Protein AF-A0A5J4ZLW6-F1 (afdb_monomer)

Sequence (327 aa):
MRGAAPDPVLDIAGKKLRTGTGVEYYILPLICGSRGRLTLASSRTRNHSCPLDVVQEKHQVDNGLTLTFSPVNPKKGVVEVSTDFNVKFSGATICVQSTVWKLDLDESTGRGPGGDGVNKWGRDWDELLGRAERAHDAVLDVRGEELQTGVSYNILSVMRPGGGLSVSKNRNNESRCPLDVVQAPLWRDDGLPWTFWPVNNDTVVRVLTDLNIKSSTPTICIQSLVWKLSDYDASVGRFFVTTDGVVGNPGCGTLRNWFRIEKDRDDYKFVFCPSVCDTGRLLCHNVGIFREDGVLRLALSDYPVWVMFRKAAEDFQFIKNVADHNI

Solvent-accessible surface area (backbone atoms only — not comparable to full-atom values): 18867 Å² total; per-residue (Å²): 131,86,76,78,79,65,56,67,37,59,45,86,78,70,45,69,37,59,41,58,93,93,47,70,44,74,62,72,63,95,63,69,46,73,42,18,20,38,32,76,40,58,38,91,89,49,101,42,76,60,74,62,36,86,39,67,33,71,47,69,85,42,78,48,42,43,27,37,60,48,43,80,62,63,90,71,37,50,41,41,53,99,56,66,61,48,47,30,49,72,62,88,67,94,52,101,63,83,55,56,73,75,89,81,82,72,77,86,73,80,79,80,88,83,80,84,80,76,46,78,64,58,66,54,48,68,71,61,70,76,63,69,90,75,71,57,58,66,38,54,29,82,86,68,47,69,38,43,45,71,45,45,25,20,42,30,40,71,56,83,76,25,9,3,36,33,73,43,70,34,90,52,91,89,41,66,61,52,39,22,34,23,44,35,73,42,63,88,40,54,52,41,50,32,23,42,46,43,76,83,68,48,64,59,39,34,33,76,41,42,22,30,44,33,38,85,73,88,67,96,51,90,57,45,51,19,39,17,54,47,71,76,38,77,92,80,70,40,36,36,34,24,31,55,30,65,84,68,72,81,22,72,93,37,45,53,22,30,30,24,40,40,78,54,90,95,40,29,30,43,31,38,58,49,60,56,42,92,70,95,67,79,75,57,32,13,32,9,76,44,80,52,98,91,40,34,31,33,20,60,30,67,56,57,42,48,32,47,34,40,72,48,74,64,68,59,56,65,59,50,62,59,62,74,72,75,119

pLDDT: mean 80.25, std 18.88, range [29.62, 98.75]

InterPro domains:
  IPR002160 Proteinase inhibitor I3, Kunitz legume [PF00197] (9-107)
  IPR002160 Proteinase inhibitor I3, Kunitz legume [PF00197] (139-311)
  IPR002160 Proteinase inhibitor I3, Kunitz legume [PR00291] (138-167)
  IPR002160 Proteinase inhibitor I3, Kunitz legume [PR00291] (177-197)
  IPR002160 Proteinase inhibitor I3, Kunitz legume [PR00291] (258-277)
  IPR002160 Proteinase inhibitor I3, Kunitz legume [PTHR33107] (134-312)
  IPR002160 Proteinase inhibitor I3, Kunitz legume [SM00452] (8-136)
  IPR002160 Proteinase inhibitor I3, Kunitz legume [SM00452] (138-313)
  IPR011065 Kunitz inhibitor STI-like superfamily [SSF50386] (5-109)
  IPR011065 Kunitz inhibitor STI-like superfamily [SSF50386] (137-312)

Organism: NCBI:txid561372

Structure (mmCIF, N/CA/C/O backbone):
data_AF-A0A5J4ZLW6-F1
#
_entry.id   AF-A0A5J4ZLW6-F1
#
loop_
_atom_site.group_PDB
_atom_site.id
_atom_site.type_symbol
_atom_site.label_atom_id
_atom_site.label_alt_id
_atom_site.label_comp_id
_atom_site.label_asym_id
_atom_site.label_entity_id
_atom_site.label_seq_id
_atom_site.pdbx_PDB_ins_code
_atom_site.Cartn_x
_atom_site.Cartn_y
_atom_site.Cartn_z
_atom_site.occupancy
_atom_site.B_iso_or_equiv
_atom_site.auth_seq_id
_atom_site.auth_comp_id
_atom_site.auth_asym_id
_atom_site.auth_atom_id
_atom_site.pdbx_PDB_model_num
ATOM 1 N N . MET A 1 1 ? -31.069 4.756 34.823 1.00 37.28 1 MET A N 1
ATOM 2 C CA . MET A 1 1 ? -30.363 5.414 33.701 1.00 37.28 1 MET A CA 1
ATOM 3 C C . MET A 1 1 ? -30.616 4.572 32.457 1.00 37.28 1 MET A C 1
ATOM 5 O O . MET A 1 1 ? -30.451 3.364 32.548 1.00 37.28 1 MET A O 1
ATOM 9 N N . ARG A 1 2 ? -31.127 5.140 31.354 1.00 41.81 2 ARG A N 1
ATOM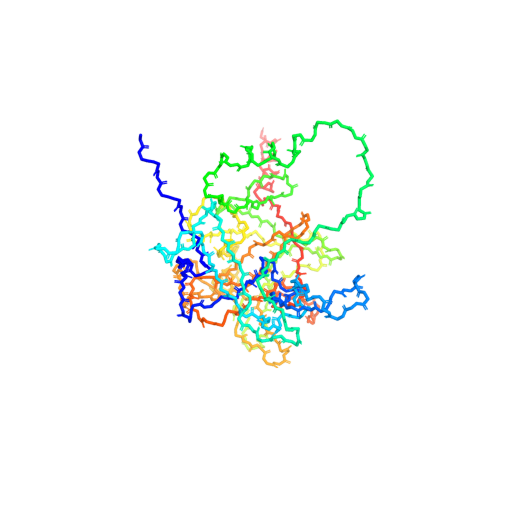 10 C CA . ARG A 1 2 ? -31.296 4.383 30.098 1.00 41.81 2 ARG A CA 1
ATOM 11 C C . ARG A 1 2 ? -29.901 4.146 29.516 1.00 41.81 2 ARG A C 1
ATOM 13 O O . ARG A 1 2 ? -29.215 5.122 29.237 1.00 41.81 2 ARG A O 1
ATOM 20 N N . GLY A 1 3 ? -29.481 2.885 29.410 1.00 50.28 3 GLY A N 1
ATOM 21 C CA . GLY A 1 3 ? -28.223 2.525 28.754 1.00 50.28 3 GLY A CA 1
ATOM 22 C C . GLY A 1 3 ? -28.227 3.003 27.302 1.00 50.28 3 GLY A C 1
ATOM 23 O O . GLY A 1 3 ? -29.276 2.974 26.651 1.00 50.28 3 GLY A O 1
ATOM 24 N N . ALA A 1 4 ? -27.082 3.495 26.830 1.00 64.19 4 ALA A N 1
ATOM 25 C CA . ALA A 1 4 ? -26.901 3.880 25.436 1.00 64.19 4 ALA A CA 1
ATOM 26 C C . ALA A 1 4 ? -27.236 2.691 24.517 1.00 64.19 4 ALA A C 1
ATOM 28 O O . ALA A 1 4 ? -26.998 1.537 24.876 1.00 64.19 4 ALA A O 1
ATOM 29 N N . ALA A 1 5 ? -27.845 2.965 23.361 1.00 69.44 5 ALA A N 1
ATOM 30 C CA . ALA A 1 5 ? -28.102 1.920 22.375 1.00 69.44 5 ALA A CA 1
ATOM 31 C C . ALA A 1 5 ? -26.759 1.386 21.839 1.00 69.44 5 ALA A C 1
ATOM 33 O O . ALA A 1 5 ? -25.861 2.204 21.638 1.00 69.44 5 ALA A O 1
ATOM 34 N N . PRO A 1 6 ? -26.609 0.067 21.615 1.00 78.81 6 PRO A N 1
ATOM 35 C CA . PRO A 1 6 ? -25.373 -0.481 21.068 1.00 78.81 6 PRO A CA 1
ATOM 36 C C . PRO A 1 6 ? -25.123 0.034 19.645 1.00 78.81 6 PRO A C 1
ATOM 38 O O . PRO A 1 6 ? -26.071 0.311 18.901 1.00 78.81 6 PRO A O 1
ATOM 41 N N . ASP A 1 7 ? -23.851 0.155 19.271 1.00 83.94 7 ASP A N 1
ATOM 42 C CA . ASP A 1 7 ? -23.461 0.678 17.964 1.00 83.94 7 ASP A CA 1
ATOM 43 C C . ASP A 1 7 ? -23.875 -0.267 16.819 1.00 83.94 7 ASP A C 1
ATOM 45 O O . ASP A 1 7 ? -23.971 -1.486 16.993 1.00 83.94 7 ASP A O 1
ATOM 49 N N . PRO A 1 8 ? -24.158 0.256 15.616 1.00 87.75 8 PRO A N 1
ATOM 50 C CA . PRO A 1 8 ? -24.481 -0.580 14.469 1.00 87.75 8 PRO A CA 1
ATOM 51 C C . PRO A 1 8 ? -23.230 -1.276 13.920 1.00 87.75 8 PRO A C 1
ATOM 53 O O . PRO A 1 8 ? -22.179 -0.658 13.776 1.00 87.75 8 PRO A O 1
ATOM 56 N N . VAL A 1 9 ? -23.368 -2.533 13.500 1.00 87.94 9 VAL A N 1
ATOM 57 C CA . VAL A 1 9 ? -22.345 -3.196 12.680 1.00 87.94 9 VAL A CA 1
ATOM 58 C C . VAL A 1 9 ? -22.299 -2.506 11.316 1.00 87.94 9 VAL A C 1
ATOM 60 O O . VAL A 1 9 ? -23.346 -2.254 10.713 1.00 87.94 9 VAL A O 1
ATOM 63 N N . LEU A 1 10 ? -21.098 -2.194 10.829 1.00 85.31 10 LEU A N 1
ATOM 64 C CA . LEU A 1 10 ? -20.881 -1.574 9.522 1.00 85.31 10 LEU A CA 1
ATOM 65 C C . LEU A 1 10 ? -20.343 -2.600 8.518 1.00 85.31 10 LEU A C 1
ATOM 67 O O . LEU A 1 10 ? -19.579 -3.494 8.876 1.00 85.31 10 LEU A O 1
ATOM 71 N N . ASP A 1 11 ? -20.751 -2.474 7.258 1.00 82.56 11 ASP A N 1
ATOM 72 C CA . ASP A 1 11 ? -20.148 -3.204 6.147 1.00 82.56 11 ASP A CA 1
ATOM 73 C C . ASP A 1 11 ? -18.803 -2.583 5.724 1.00 82.56 11 ASP A C 1
ATOM 75 O O . ASP A 1 11 ? -18.365 -1.555 6.244 1.00 82.56 11 ASP A O 1
ATOM 79 N N . ILE A 1 12 ? -18.137 -3.203 4.746 1.00 76.25 12 ILE A N 1
ATOM 80 C CA . ILE A 1 12 ? -16.839 -2.736 4.230 1.00 76.25 12 ILE A CA 1
ATOM 81 C C . ILE A 1 12 ? -16.895 -1.361 3.541 1.00 76.25 12 ILE A C 1
ATOM 83 O O . ILE A 1 12 ? -15.848 -0.777 3.276 1.00 76.25 12 ILE A O 1
ATOM 87 N N . ALA A 1 13 ? -18.094 -0.858 3.234 1.00 73.50 13 ALA A N 1
ATOM 88 C CA . ALA A 1 13 ? -18.331 0.478 2.696 1.00 73.50 13 ALA A CA 1
ATOM 89 C C . ALA A 1 13 ? -18.730 1.481 3.800 1.00 73.50 13 ALA A C 1
ATOM 91 O O . ALA A 1 13 ? -19.129 2.606 3.497 1.00 73.50 13 ALA A O 1
ATOM 92 N N . GLY A 1 14 ? -18.662 1.083 5.077 1.00 75.25 14 GLY A N 1
ATOM 93 C CA . GLY A 1 14 ? -19.033 1.910 6.224 1.00 75.25 14 GLY A CA 1
ATOM 94 C C . GLY A 1 14 ? -20.543 2.107 6.391 1.00 75.25 14 GLY A C 1
ATOM 95 O O . GLY A 1 14 ? -20.971 2.975 7.153 1.00 75.25 14 GLY A O 1
ATOM 96 N N . LYS A 1 15 ? -21.384 1.342 5.684 1.00 82.12 15 LYS A N 1
ATOM 97 C CA . LYS A 1 15 ? -22.846 1.436 5.795 1.00 82.12 15 LYS A CA 1
ATOM 98 C C . LYS A 1 15 ? -23.350 0.471 6.861 1.00 82.12 15 LYS A C 1
ATOM 100 O O . LYS A 1 15 ? -22.844 -0.633 7.017 1.00 82.12 15 LYS A O 1
ATOM 105 N N . LYS A 1 16 ? -24.394 0.875 7.588 1.00 89.25 16 LYS A N 1
ATOM 106 C CA . LYS A 1 16 ? -25.016 0.030 8.620 1.00 89.25 16 LYS A CA 1
ATOM 107 C C . LYS A 1 16 ? -25.547 -1.267 8.013 1.00 89.25 16 LYS A C 1
ATOM 109 O O . LYS A 1 16 ? -26.283 -1.224 7.025 1.00 89.25 16 LYS A O 1
ATOM 114 N N . LEU A 1 17 ? -25.249 -2.385 8.660 1.00 89.31 17 LEU A N 1
ATOM 115 C CA . LEU A 1 17 ? -25.726 -3.708 8.295 1.00 89.31 17 LEU A CA 1
ATOM 116 C C . LEU A 1 17 ? -27.230 -3.808 8.594 1.00 89.31 17 LEU A C 1
ATOM 118 O O . LEU A 1 17 ? -27.658 -3.786 9.749 1.00 89.31 17 LEU A O 1
ATOM 122 N N . ARG A 1 18 ? -28.050 -3.848 7.543 1.00 89.94 18 ARG A N 1
ATOM 123 C CA . ARG A 1 18 ? -29.515 -3.827 7.621 1.00 89.94 18 ARG A CA 1
ATOM 124 C C . ARG A 1 18 ? -30.097 -5.231 7.606 1.00 89.94 18 ARG A C 1
ATOM 126 O O . ARG A 1 18 ? -29.475 -6.184 7.160 1.00 89.94 18 ARG A O 1
ATOM 133 N N . THR A 1 19 ? -31.327 -5.344 8.082 1.00 85.94 19 THR A N 1
ATOM 134 C CA . THR A 1 19 ? -32.077 -6.601 8.118 1.00 85.94 19 THR A CA 1
ATOM 135 C C . THR A 1 19 ? -33.440 -6.380 7.478 1.00 85.94 19 THR A C 1
ATOM 137 O O . THR A 1 19 ? -34.016 -5.296 7.585 1.00 85.94 19 THR A O 1
ATOM 140 N N . GLY A 1 20 ? -33.936 -7.375 6.748 1.00 79.06 20 GLY A N 1
ATOM 141 C CA . GLY A 1 20 ? -35.205 -7.275 6.032 1.00 79.06 20 GLY A CA 1
ATOM 142 C C . GLY A 1 20 ? -35.253 -8.142 4.780 1.00 79.06 20 GLY A C 1
ATOM 143 O O . GLY A 1 20 ? -34.244 -8.689 4.334 1.00 79.06 20 GLY A O 1
ATOM 144 N N . THR A 1 21 ? -36.448 -8.271 4.212 1.00 75.44 21 THR A N 1
ATOM 145 C CA . THR A 1 21 ? -36.682 -9.061 3.001 1.00 75.44 21 THR A CA 1
ATOM 146 C C . THR A 1 21 ? -35.879 -8.495 1.828 1.00 75.44 21 THR A C 1
ATOM 148 O O . THR A 1 21 ? -36.021 -7.321 1.494 1.00 75.44 21 THR A O 1
ATOM 151 N N . GLY A 1 22 ? -35.047 -9.331 1.201 1.00 76.94 22 GLY A N 1
ATOM 152 C CA . GLY A 1 22 ? -34.225 -8.952 0.044 1.00 76.94 22 GLY A CA 1
ATOM 153 C C . GLY A 1 22 ? -32.901 -8.252 0.376 1.00 76.94 22 GLY A C 1
ATOM 154 O O . GLY A 1 22 ? -32.223 -7.806 -0.545 1.00 76.94 22 GLY A O 1
ATOM 155 N N . VAL A 1 23 ? -32.519 -8.150 1.655 1.00 86.69 23 VAL A N 1
ATOM 156 C CA . VAL A 1 23 ? -31.203 -7.631 2.062 1.00 86.69 23 VAL A CA 1
ATOM 157 C C . VAL A 1 23 ? -30.271 -8.801 2.351 1.00 86.69 23 VAL A C 1
ATOM 159 O O . VAL A 1 23 ? -30.403 -9.457 3.382 1.00 86.69 23 VAL A O 1
ATOM 162 N N . GLU A 1 24 ? -29.325 -9.047 1.449 1.00 88.50 24 GLU A N 1
ATOM 163 C CA . GLU A 1 24 ? -28.376 -10.152 1.563 1.00 88.50 24 GLU A CA 1
ATOM 164 C C . GLU A 1 24 ? -26.930 -9.664 1.531 1.00 88.50 24 GLU A C 1
ATOM 166 O O . GLU A 1 24 ? -26.597 -8.689 0.857 1.00 88.50 24 GLU A O 1
ATOM 171 N N . TYR A 1 25 ? -26.065 -10.378 2.244 1.00 87.81 25 TYR A N 1
ATOM 172 C CA . TYR A 1 25 ? -24.656 -10.042 2.387 1.00 87.81 25 TYR A CA 1
ATOM 173 C C . TYR A 1 25 ? -23.757 -11.207 1.999 1.00 87.81 25 TYR A C 1
ATOM 175 O O . TYR A 1 25 ? -24.132 -12.374 2.112 1.00 87.81 25 TYR A O 1
ATOM 183 N N . TYR A 1 26 ? -22.532 -10.870 1.605 1.00 86.50 26 TYR A N 1
ATOM 184 C CA . TYR A 1 26 ? -21.412 -11.801 1.562 1.00 86.50 26 TYR A CA 1
ATOM 185 C C . TYR A 1 26 ? -20.513 -11.554 2.771 1.00 86.50 26 TYR A C 1
ATOM 187 O O . TYR A 1 26 ? -20.202 -10.405 3.081 1.00 86.50 26 TYR A O 1
ATOM 195 N N . ILE A 1 27 ? -20.046 -12.625 3.414 1.00 84.50 27 ILE A N 1
ATOM 196 C CA . ILE A 1 27 ? -18.960 -12.533 4.395 1.00 84.50 27 ILE A CA 1
ATOM 197 C C . ILE A 1 27 ? -17.641 -12.784 3.665 1.00 84.50 27 ILE A C 1
ATOM 199 O O . ILE A 1 27 ? -17.442 -13.833 3.045 1.00 84.50 27 ILE A O 1
ATOM 203 N N . LEU A 1 28 ? -16.762 -11.786 3.722 1.00 71.94 28 LEU A N 1
ATOM 204 C CA . LEU A 1 28 ? -15.444 -11.791 3.097 1.00 71.94 28 LEU A CA 1
ATOM 205 C C . LEU A 1 28 ? -14.377 -12.114 4.155 1.00 71.94 28 LEU A C 1
ATOM 207 O O . LEU A 1 28 ? -14.498 -11.646 5.289 1.00 71.94 28 LEU A O 1
ATOM 211 N N . PRO A 1 29 ? -13.325 -12.878 3.816 1.00 67.88 29 PRO A N 1
ATOM 212 C CA . PRO A 1 29 ? -12.176 -12.996 4.698 1.00 67.88 29 PRO A CA 1
ATOM 213 C C . PRO A 1 29 ? -11.484 -11.648 4.887 1.00 67.88 29 PRO A C 1
ATOM 215 O O . PRO A 1 29 ? -11.304 -10.896 3.934 1.00 67.88 29 PRO A O 1
ATOM 218 N N . LEU A 1 30 ? -11.030 -11.401 6.115 1.00 55.59 30 LEU A N 1
ATOM 219 C CA . LEU A 1 30 ? -10.199 -10.244 6.462 1.00 55.59 30 LEU A CA 1
ATOM 220 C C . LEU A 1 30 ? -8.828 -10.267 5.768 1.00 55.59 30 LEU A C 1
ATOM 222 O O . LEU A 1 30 ? -8.213 -9.219 5.635 1.00 55.59 30 LEU A O 1
ATOM 226 N N . ILE A 1 31 ? -8.360 -11.448 5.343 1.00 51.88 31 ILE A N 1
ATOM 227 C CA . ILE A 1 31 ? -7.057 -11.652 4.701 1.00 51.88 31 ILE A CA 1
ATOM 228 C C . ILE A 1 31 ? -7.273 -12.026 3.233 1.00 51.88 31 ILE A C 1
ATOM 230 O O . ILE A 1 31 ? -7.814 -13.094 2.923 1.00 51.88 31 ILE A O 1
ATOM 234 N N . CYS A 1 32 ? -6.823 -11.161 2.324 1.00 54.72 32 CYS A N 1
ATOM 235 C CA . CYS A 1 32 ? -6.998 -11.359 0.884 1.00 54.72 32 CYS A CA 1
ATOM 236 C C . CYS A 1 32 ? -6.002 -12.381 0.293 1.00 54.72 32 CYS A C 1
ATOM 238 O O . CYS A 1 32 ? -4.852 -12.486 0.725 1.00 54.72 32 CYS A O 1
ATOM 240 N N . GLY A 1 33 ? -6.439 -13.121 -0.736 1.00 50.88 33 GLY A N 1
ATOM 241 C CA . GLY A 1 33 ? -5.569 -13.917 -1.616 1.00 50.88 33 GLY A CA 1
ATOM 242 C C . GLY A 1 33 ? -5.178 -15.323 -1.142 1.00 50.88 33 GLY A C 1
ATOM 243 O O . GLY A 1 33 ? -4.197 -15.873 -1.626 1.00 50.88 33 GLY A O 1
ATOM 244 N N . SER A 1 34 ? -5.909 -15.938 -0.210 1.00 54.56 34 SER A N 1
ATOM 245 C CA . SER A 1 34 ? -5.673 -17.358 0.130 1.00 54.56 34 SER A CA 1
ATOM 246 C C . SER A 1 34 ? -6.911 -18.248 0.054 1.00 54.56 34 SER A C 1
ATOM 248 O O . SER A 1 34 ? -6.756 -19.462 -0.060 1.00 54.56 34 SER A O 1
ATOM 250 N N . ARG A 1 35 ? -8.122 -17.679 0.144 1.00 59.56 35 ARG A N 1
ATOM 251 C CA . ARG A 1 35 ? -9.398 -18.411 0.227 1.00 59.56 35 ARG A CA 1
ATOM 252 C C . ARG A 1 35 ? -10.558 -17.554 -0.297 1.00 59.56 35 ARG A C 1
ATOM 254 O O . ARG A 1 35 ? -10.451 -16.329 -0.322 1.00 59.56 35 ARG A O 1
ATOM 261 N N . GLY A 1 36 ? -11.645 -18.193 -0.717 1.00 65.75 36 GLY A N 1
ATOM 262 C CA . GLY A 1 36 ? -12.870 -17.536 -1.176 1.00 65.75 36 GLY A CA 1
ATOM 263 C C . GLY A 1 36 ? -13.831 -17.173 -0.040 1.00 65.75 36 GLY A C 1
ATOM 264 O O . GLY A 1 36 ? -13.448 -17.102 1.133 1.00 65.75 36 GLY A O 1
ATOM 265 N N . ARG A 1 37 ? -15.087 -16.899 -0.402 1.00 80.56 37 ARG A N 1
ATOM 266 C CA . ARG A 1 37 ? -16.149 -16.463 0.523 1.00 80.56 37 ARG A CA 1
ATOM 267 C C . ARG A 1 37 ? -16.721 -17.630 1.338 1.00 80.56 37 ARG A C 1
ATOM 269 O O . ARG A 1 37 ? -16.319 -18.775 1.156 1.00 80.56 37 ARG A O 1
ATOM 276 N N . LEU A 1 38 ? -17.640 -17.355 2.265 1.00 85.44 38 LEU A N 1
ATOM 277 C CA . LEU A 1 38 ? -18.320 -18.419 3.012 1.00 85.44 38 LEU A CA 1
ATOM 278 C C . LEU A 1 38 ? -19.370 -19.145 2.158 1.00 85.44 38 LEU A C 1
ATOM 280 O O . LEU A 1 38 ? -20.098 -18.527 1.383 1.00 85.44 38 LEU A O 1
ATOM 284 N N . THR A 1 39 ? -19.447 -20.461 2.331 1.00 85.69 39 THR A N 1
ATOM 285 C CA . THR A 1 39 ? -20.322 -21.377 1.591 1.00 85.69 39 THR A CA 1
ATOM 286 C C . THR A 1 39 ? -20.764 -22.543 2.485 1.00 85.69 39 THR A C 1
ATOM 288 O O . THR A 1 39 ? -20.392 -22.622 3.660 1.00 85.69 39 THR A O 1
ATOM 291 N N . LEU A 1 40 ? -21.537 -23.470 1.917 1.00 85.50 40 LEU A N 1
ATOM 292 C CA . LEU A 1 40 ? -21.914 -24.735 2.546 1.00 85.50 40 LEU A CA 1
ATOM 293 C C . LEU A 1 40 ? -21.247 -25.910 1.829 1.00 85.50 40 LEU A C 1
ATOM 295 O O . LEU A 1 40 ? -21.325 -26.016 0.607 1.00 85.50 40 LEU A O 1
ATOM 299 N N . ALA A 1 41 ? -20.641 -26.826 2.583 1.00 82.31 41 ALA A N 1
ATOM 300 C CA . ALA A 1 41 ? -20.063 -28.050 2.029 1.00 82.31 41 ALA A CA 1
ATOM 301 C C . ALA A 1 41 ? -20.313 -29.257 2.934 1.00 82.31 41 ALA A C 1
ATOM 303 O O . ALA A 1 41 ? -20.496 -29.115 4.141 1.00 82.31 41 ALA A O 1
ATOM 304 N N . SER A 1 42 ? -20.306 -30.463 2.360 1.00 79.81 42 SER A N 1
ATOM 305 C CA . SER A 1 42 ? -20.391 -31.690 3.156 1.00 79.81 42 SER A CA 1
ATOM 306 C C . SER A 1 42 ? -19.201 -31.782 4.108 1.00 79.81 42 SER A C 1
ATOM 308 O O . SER A 1 42 ? -18.049 -31.572 3.710 1.00 79.81 42 SER A O 1
ATOM 310 N N . SER A 1 43 ? -19.496 -32.116 5.361 1.00 70.56 43 SER A N 1
ATOM 311 C CA . SER A 1 43 ? -18.481 -32.311 6.388 1.00 70.56 43 SER A CA 1
ATOM 312 C C . SER A 1 43 ? -17.497 -33.409 5.984 1.00 70.56 43 SER A C 1
ATOM 314 O O . SER A 1 43 ? -17.903 -34.485 5.549 1.00 70.56 43 SER A O 1
ATOM 316 N N . ARG A 1 44 ? -16.190 -33.166 6.140 1.00 64.00 44 ARG A N 1
ATOM 317 C CA . ARG A 1 44 ? -15.158 -34.181 5.836 1.00 64.00 44 ARG A CA 1
ATOM 318 C C . ARG A 1 44 ? -14.997 -35.231 6.931 1.00 64.00 44 ARG A C 1
ATOM 320 O O . ARG A 1 44 ? -14.353 -36.247 6.695 1.00 64.00 44 ARG A O 1
ATOM 327 N N . THR A 1 45 ? -15.509 -34.961 8.127 1.00 58.34 45 THR A N 1
ATOM 328 C CA . THR A 1 45 ? -15.371 -35.830 9.302 1.00 58.34 45 THR A CA 1
ATOM 329 C C . THR A 1 45 ? -16.594 -36.717 9.513 1.00 58.34 45 THR A C 1
ATOM 331 O O . THR A 1 45 ? -16.508 -37.710 10.231 1.00 58.34 45 THR A O 1
ATOM 334 N N . ARG A 1 46 ? -17.726 -36.397 8.871 1.00 64.31 46 ARG A N 1
ATOM 335 C CA . ARG A 1 46 ? -18.970 -37.165 8.971 1.00 64.31 46 ARG A CA 1
ATOM 336 C C . ARG A 1 46 ? -19.116 -38.077 7.764 1.00 64.31 46 ARG A C 1
ATOM 338 O O . ARG A 1 46 ? -18.946 -37.657 6.627 1.00 64.31 46 ARG A O 1
ATOM 345 N N . ASN A 1 47 ? -19.517 -39.319 8.014 1.00 62.41 47 ASN A N 1
ATOM 346 C CA . ASN A 1 47 ? -19.772 -40.318 6.971 1.00 62.41 47 ASN A CA 1
ATOM 347 C C . ASN A 1 47 ? -21.121 -40.111 6.244 1.00 62.41 47 ASN A C 1
ATOM 349 O O . ASN A 1 47 ? -21.641 -41.023 5.603 1.00 62.41 47 ASN A O 1
ATOM 353 N N . HIS A 1 48 ? -21.708 -38.918 6.362 1.00 69.19 48 HIS A N 1
ATOM 354 C CA . HIS A 1 48 ? -22.994 -38.548 5.785 1.00 69.19 48 HIS A CA 1
ATOM 355 C C . HIS A 1 48 ? -22.861 -37.224 5.030 1.00 69.19 48 HIS A C 1
ATOM 357 O O . HIS A 1 48 ? -22.131 -36.329 5.446 1.00 69.19 48 HIS A O 1
ATOM 363 N N . SER A 1 49 ? -23.595 -37.087 3.924 1.00 75.00 49 SER A N 1
ATOM 364 C CA . SER A 1 49 ? -23.561 -35.899 3.059 1.00 75.00 49 SER A CA 1
ATOM 365 C C . SER A 1 49 ? -24.283 -34.677 3.642 1.00 75.00 49 SER A C 1
ATOM 367 O O . SER A 1 49 ? -24.081 -33.570 3.147 1.00 75.00 49 SER A O 1
ATOM 369 N N . CYS A 1 50 ? -25.112 -34.885 4.671 1.00 75.81 50 CYS A N 1
ATOM 370 C CA . CYS A 1 50 ? -25.875 -33.874 5.403 1.00 75.81 50 CYS A CA 1
ATOM 371 C C . CYS A 1 50 ? -25.764 -34.140 6.922 1.00 75.81 50 CYS A C 1
ATOM 373 O O . CYS A 1 50 ? -25.670 -35.310 7.309 1.00 75.81 50 CYS A O 1
ATOM 375 N N . PRO A 1 51 ? -25.848 -33.112 7.790 1.00 75.62 51 PRO A N 1
ATOM 376 C CA . PRO A 1 51 ? -25.961 -31.683 7.471 1.00 75.62 51 PRO A CA 1
ATOM 377 C C . PRO A 1 51 ? -24.679 -31.111 6.844 1.00 75.62 51 PRO A C 1
ATOM 379 O O . PRO A 1 51 ? -23.609 -31.704 6.960 1.00 75.62 51 PRO A O 1
ATOM 382 N N . LEU A 1 52 ? -24.807 -29.981 6.143 1.00 83.38 52 LEU A N 1
ATOM 383 C CA . LEU A 1 52 ? -23.663 -29.260 5.574 1.00 83.38 52 LEU A CA 1
ATOM 384 C C . LEU A 1 52 ? -22.999 -28.389 6.643 1.00 83.38 52 LEU A C 1
ATOM 386 O O . LEU A 1 52 ? -23.689 -27.778 7.461 1.00 83.38 52 LEU A O 1
ATOM 390 N N . ASP A 1 53 ? -21.676 -28.290 6.576 1.00 84.50 53 ASP A N 1
ATOM 391 C CA . ASP A 1 53 ? -20.879 -27.411 7.423 1.00 84.50 53 ASP A CA 1
ATOM 392 C C . ASP A 1 53 ? -20.726 -26.038 6.761 1.00 84.50 53 ASP A C 1
ATOM 394 O O . ASP A 1 53 ? -20.637 -25.916 5.533 1.00 84.50 53 ASP A O 1
ATOM 398 N N . VAL A 1 54 ? -20.650 -24.995 7.590 1.00 86.50 54 VAL A N 1
ATOM 399 C CA . VAL A 1 54 ? -20.252 -23.655 7.149 1.00 86.50 54 VAL A CA 1
ATOM 400 C C . VAL A 1 54 ? -18.752 -23.678 6.901 1.00 86.50 54 VAL A C 1
ATOM 402 O O . VAL A 1 54 ? -17.964 -23.858 7.829 1.00 86.50 54 VAL A O 1
ATOM 405 N N . VAL A 1 55 ? -18.344 -23.500 5.650 1.00 85.25 55 VAL A N 1
ATOM 406 C CA . VAL A 1 55 ? -16.931 -23.536 5.272 1.00 85.25 55 VAL A CA 1
ATOM 407 C C . VAL A 1 55 ? -16.549 -22.300 4.480 1.00 85.25 55 VAL A C 1
ATOM 409 O O . VAL A 1 55 ? -17.388 -21.570 3.959 1.00 85.25 55 VAL A O 1
ATOM 412 N N . GLN A 1 56 ? -15.247 -22.080 4.377 1.00 82.56 56 GLN A N 1
ATOM 413 C CA . GLN A 1 56 ? -14.689 -21.077 3.493 1.00 82.56 56 GLN A CA 1
ATOM 414 C C . GLN A 1 56 ? -14.290 -21.713 2.160 1.00 82.56 56 GLN A C 1
ATOM 416 O O . GLN A 1 56 ? -13.635 -22.760 2.149 1.00 82.56 56 GLN A O 1
ATOM 421 N N . GLU A 1 57 ? -14.654 -21.066 1.055 1.00 78.31 57 GLU A N 1
ATOM 422 C CA . GLU A 1 57 ? -14.300 -21.506 -0.292 1.00 78.31 57 GLU A CA 1
ATOM 423 C C . GLU A 1 57 ? -12.786 -21.563 -0.502 1.00 78.31 57 GLU A C 1
ATOM 425 O O . GLU A 1 57 ? -12.002 -20.843 0.129 1.00 78.31 57 GLU A O 1
ATOM 430 N N . LYS A 1 58 ? -12.358 -22.435 -1.415 1.00 69.31 58 LYS A N 1
ATOM 431 C CA . LYS A 1 58 ? -10.931 -22.649 -1.680 1.00 69.31 58 LYS A CA 1
ATOM 432 C C . LYS A 1 58 ? -10.339 -21.568 -2.574 1.00 69.31 58 LYS A C 1
ATOM 434 O O . LYS A 1 58 ? -9.209 -21.158 -2.320 1.00 69.31 58 LYS A O 1
ATOM 439 N N . HIS A 1 59 ? -11.069 -21.113 -3.593 1.00 58.75 59 HIS A N 1
ATOM 440 C CA . HIS A 1 59 ? -10.557 -20.141 -4.553 1.00 58.75 59 HIS A CA 1
ATOM 441 C C . HIS A 1 59 ? -11.217 -18.780 -4.380 1.00 58.75 59 HIS A C 1
ATOM 443 O O . HIS A 1 59 ? -12.397 -18.656 -4.073 1.00 58.75 59 HIS A O 1
ATOM 449 N N . GLN A 1 60 ? -10.437 -17.729 -4.611 1.00 58.47 60 GLN A N 1
ATOM 450 C CA . GLN A 1 60 ? -10.876 -16.348 -4.428 1.00 58.47 60 GLN A CA 1
ATOM 451 C C . GLN A 1 60 ? -12.015 -15.932 -5.378 1.00 58.47 60 GLN A C 1
ATOM 453 O O . GLN A 1 60 ? -12.791 -15.035 -5.055 1.00 58.47 60 GLN A O 1
ATOM 458 N N . VAL A 1 61 ? -12.116 -16.585 -6.540 1.00 57.75 61 VAL A N 1
ATOM 459 C CA . VAL A 1 61 ? -13.179 -16.353 -7.533 1.00 57.75 61 VAL A CA 1
ATOM 460 C C . VAL A 1 61 ? -14.518 -16.972 -7.135 1.00 57.75 61 VAL A C 1
ATOM 462 O O . VAL A 1 61 ? -15.544 -16.629 -7.723 1.00 57.75 61 VAL A O 1
ATOM 465 N N . ASP A 1 62 ? -14.523 -17.859 -6.139 1.00 66.25 62 ASP A N 1
ATOM 466 C CA . ASP A 1 62 ? -15.738 -18.519 -5.691 1.00 66.25 62 ASP A CA 1
ATOM 467 C C . ASP A 1 62 ? -16.549 -17.537 -4.839 1.00 66.25 62 ASP A C 1
ATOM 469 O O . ASP A 1 62 ? -16.163 -17.120 -3.740 1.00 66.25 62 ASP A O 1
ATOM 473 N N . ASN A 1 63 ? -17.703 -17.149 -5.382 1.00 66.06 63 ASN A N 1
ATOM 474 C CA . ASN A 1 63 ? -18.576 -16.130 -4.803 1.00 66.06 63 ASN A CA 1
ATOM 475 C C . ASN A 1 63 ? -19.278 -16.584 -3.513 1.00 66.06 63 ASN A C 1
ATOM 477 O O . ASN A 1 63 ? -19.963 -15.769 -2.894 1.00 66.06 63 ASN A O 1
ATOM 481 N N . GLY A 1 64 ? -19.100 -17.837 -3.088 1.00 80.50 64 GLY A N 1
ATOM 482 C CA . GLY A 1 64 ? -19.790 -18.406 -1.935 1.00 80.50 64 GLY A CA 1
ATOM 483 C C . GLY A 1 64 ? -21.308 -18.232 -2.025 1.00 80.50 64 GLY A C 1
ATOM 484 O O . GLY A 1 64 ? -21.874 -18.060 -3.107 1.00 80.50 64 GLY A O 1
ATOM 485 N N . LEU A 1 65 ? -21.969 -18.255 -0.872 1.00 84.81 65 LEU A N 1
ATOM 486 C CA . LEU A 1 65 ? -23.413 -18.069 -0.768 1.00 84.81 65 LEU A CA 1
ATOM 487 C C . LEU A 1 65 ? -23.734 -16.766 -0.039 1.00 84.81 65 LEU A C 1
ATOM 489 O O . LEU 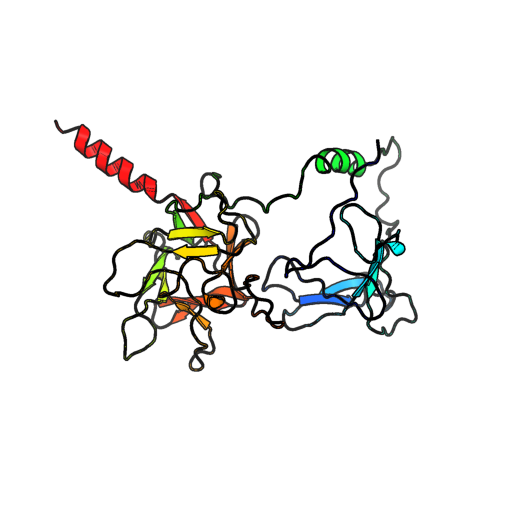A 1 65 ? -23.077 -16.400 0.939 1.00 84.81 65 LEU A O 1
ATOM 493 N N . THR A 1 66 ? -24.776 -16.079 -0.501 1.00 88.62 66 THR A N 1
ATOM 494 C CA . THR A 1 66 ? -25.332 -14.934 0.214 1.00 88.62 66 THR A CA 1
ATOM 495 C C . THR A 1 66 ? -26.045 -15.383 1.485 1.00 88.62 66 THR A C 1
ATOM 497 O O . THR A 1 66 ? -26.541 -16.511 1.591 1.00 88.62 66 THR A O 1
ATOM 500 N N . LEU A 1 67 ? -26.089 -14.496 2.474 1.00 91.31 67 LEU A N 1
ATOM 501 C CA . LEU A 1 67 ? -26.726 -14.753 3.758 1.00 91.31 67 LEU A CA 1
ATOM 502 C C . LEU A 1 67 ? -27.479 -13.542 4.294 1.00 91.31 67 LEU A C 1
ATOM 504 O O . LEU A 1 67 ? -27.280 -12.405 3.868 1.00 91.31 67 LEU A O 1
ATOM 508 N N . THR A 1 68 ? -28.343 -13.817 5.261 1.00 90.31 68 THR A N 1
ATOM 509 C CA . THR A 1 68 ? -29.172 -12.836 5.956 1.00 90.31 68 THR A CA 1
ATOM 510 C C . THR A 1 68 ? -28.925 -12.906 7.458 1.00 90.31 68 THR A C 1
ATOM 512 O O . THR A 1 68 ? -28.619 -13.969 8.008 1.00 90.31 68 THR A O 1
ATOM 515 N N . PHE A 1 69 ? -29.080 -11.759 8.119 1.00 90.31 69 PHE A N 1
ATOM 516 C CA . PHE A 1 69 ? -28.986 -11.622 9.570 1.00 90.31 69 PHE A CA 1
ATOM 517 C C . PHE A 1 69 ? -30.375 -11.408 10.166 1.00 90.31 69 PHE A C 1
ATOM 519 O O . PHE A 1 69 ? -31.185 -10.648 9.634 1.00 90.31 69 PHE A O 1
ATOM 526 N N . SER A 1 70 ? -30.651 -12.074 11.281 1.00 87.38 70 SER A N 1
ATOM 527 C CA . SER A 1 70 ? -31.916 -11.977 12.013 1.00 87.38 70 SER A CA 1
ATOM 528 C C . SER A 1 70 ? -31.634 -11.670 13.487 1.00 87.38 70 SER A C 1
ATOM 530 O O . SER A 1 70 ? -31.448 -12.603 14.269 1.00 87.38 70 SER A O 1
ATOM 532 N N . PRO A 1 71 ? -31.543 -10.383 13.869 1.00 85.06 71 PRO A N 1
ATOM 533 C CA . PRO A 1 71 ? -31.260 -9.965 15.235 1.00 85.06 71 PRO A CA 1
ATOM 534 C C . PRO A 1 71 ? -32.428 -10.291 16.159 1.00 85.06 71 PRO A C 1
ATOM 536 O O . PRO A 1 71 ? -33.588 -10.288 15.741 1.00 85.06 71 PRO A O 1
ATOM 539 N N . VAL A 1 72 ? -32.123 -10.504 17.439 1.00 82.88 72 VAL A N 1
ATOM 540 C CA . VAL A 1 72 ? -33.115 -10.800 18.484 1.00 82.88 72 VAL A CA 1
ATOM 541 C C . VAL A 1 72 ? -34.208 -9.728 18.583 1.00 82.88 72 VAL A C 1
ATOM 543 O O . VAL A 1 72 ? -35.357 -10.031 18.902 1.00 82.88 72 VAL A O 1
ATOM 546 N N . ASN A 1 73 ? -33.876 -8.473 18.255 1.00 78.38 73 ASN A N 1
ATOM 547 C CA . ASN A 1 73 ? -34.823 -7.366 18.184 1.00 78.38 73 ASN A CA 1
ATOM 548 C C . ASN A 1 73 ? -35.019 -6.884 16.731 1.00 78.38 73 ASN A C 1
ATOM 550 O O . ASN A 1 73 ? -34.412 -5.893 16.314 1.00 78.38 73 ASN A O 1
ATOM 554 N N . PRO A 1 74 ? -35.907 -7.532 15.955 1.00 67.75 74 PRO A N 1
ATOM 555 C CA . PRO A 1 74 ? -36.093 -7.221 14.539 1.00 67.75 74 PRO A CA 1
ATOM 556 C C . PRO A 1 74 ? -36.697 -5.831 14.292 1.00 67.75 74 PRO A C 1
ATOM 558 O O . PRO A 1 74 ? -36.590 -5.303 13.188 1.00 67.75 74 PRO A O 1
ATOM 561 N N . LYS A 1 75 ? -37.295 -5.187 15.309 1.00 69.25 75 LYS A N 1
ATOM 562 C CA . LYS A 1 75 ? -37.945 -3.870 15.167 1.00 69.25 75 LYS A CA 1
ATOM 563 C C . LYS A 1 75 ? -36.968 -2.739 14.831 1.00 69.25 75 LYS A C 1
ATOM 565 O O . LYS A 1 75 ? -37.409 -1.684 14.387 1.00 69.25 75 LYS A O 1
ATOM 570 N N . LYS A 1 76 ? -35.664 -2.942 15.043 1.00 71.25 76 LYS A N 1
ATOM 571 C CA . LYS A 1 76 ? -34.630 -1.947 14.732 1.00 71.25 76 LYS A CA 1
ATOM 572 C C . LYS A 1 76 ? -34.128 -2.008 13.287 1.00 71.25 76 LYS A C 1
ATOM 574 O O . LYS A 1 76 ? -33.551 -1.031 12.822 1.00 71.25 76 LYS A O 1
ATOM 579 N N . GLY A 1 77 ? -34.330 -3.122 12.573 1.00 80.19 77 GLY A N 1
ATOM 580 C CA . GLY A 1 77 ? -33.923 -3.261 11.168 1.00 80.19 77 GLY A CA 1
ATOM 581 C C . GLY A 1 77 ? -32.408 -3.185 10.912 1.00 80.19 77 GLY A C 1
ATOM 582 O O . GLY A 1 77 ? -31.989 -3.115 9.758 1.00 80.19 77 GLY A O 1
ATOM 583 N N . VAL A 1 78 ? -31.579 -3.193 11.959 1.00 86.25 78 VAL A N 1
ATOM 584 C CA . VAL A 1 78 ? -30.119 -3.026 11.907 1.00 86.25 78 VAL A CA 1
ATOM 585 C C . VAL A 1 78 ? -29.480 -4.039 12.852 1.00 86.25 78 VAL A C 1
ATOM 587 O O . VAL A 1 78 ? -30.017 -4.288 13.932 1.00 86.25 78 VAL A O 1
ATOM 590 N N . VAL A 1 79 ? -28.366 -4.636 12.433 1.00 87.56 79 VAL A N 1
ATOM 591 C CA . VAL A 1 79 ? -27.545 -5.500 13.290 1.00 87.56 79 VAL A CA 1
ATOM 592 C C . VAL A 1 79 ? -26.648 -4.616 14.149 1.00 87.56 79 VAL A C 1
ATOM 594 O O . VAL A 1 79 ? -25.969 -3.731 13.630 1.00 87.56 79 VAL A O 1
ATOM 597 N N . GLU A 1 80 ? -26.653 -4.848 15.455 1.00 85.12 80 GLU A N 1
ATOM 598 C CA . GLU A 1 80 ? -25.902 -4.058 16.430 1.00 85.12 80 GLU A CA 1
ATOM 599 C C . GLU A 1 80 ? -24.777 -4.904 17.040 1.00 85.12 80 GLU A C 1
ATOM 601 O O . GLU A 1 80 ? -24.921 -6.122 17.197 1.00 85.12 80 GLU A O 1
ATOM 606 N N . VAL A 1 81 ? -23.653 -4.274 17.382 1.00 83.50 81 VAL A N 1
ATOM 607 C CA . VAL A 1 81 ? -22.559 -4.965 18.074 1.00 83.50 81 VAL A CA 1
ATOM 608 C C . VAL A 1 81 ? -23.028 -5.471 19.435 1.00 83.50 81 VAL A C 1
ATOM 610 O O . VAL A 1 81 ? -23.859 -4.849 20.097 1.00 83.50 81 VAL A O 1
ATOM 613 N N . SER A 1 82 ? -22.492 -6.621 19.849 1.00 79.19 82 SER A N 1
ATOM 614 C CA . SER A 1 82 ? -22.796 -7.243 21.146 1.00 79.19 82 SER A CA 1
ATOM 615 C C . SER A 1 82 ? -24.287 -7.539 21.364 1.00 79.19 82 SER A C 1
ATOM 617 O O . SER A 1 82 ? -24.779 -7.494 22.491 1.00 79.19 82 SER A O 1
ATOM 619 N N . THR A 1 83 ? -25.016 -7.840 20.286 1.00 80.00 83 THR A N 1
ATOM 620 C CA . THR A 1 83 ? -26.402 -8.318 20.345 1.00 80.00 83 THR A CA 1
ATOM 621 C C . THR A 1 83 ? -26.525 -9.687 19.694 1.00 80.00 83 THR A C 1
ATOM 623 O O . THR A 1 83 ? -25.834 -9.980 18.719 1.00 80.00 83 THR A O 1
ATOM 626 N N . ASP A 1 84 ? -27.416 -10.525 20.220 1.00 80.44 84 ASP A N 1
ATOM 627 C CA . ASP A 1 84 ? -27.653 -11.851 19.656 1.00 80.44 84 ASP A CA 1
ATOM 628 C C . ASP A 1 84 ? -28.379 -11.754 18.307 1.00 80.44 84 ASP A C 1
ATOM 630 O O . ASP A 1 84 ? -29.373 -11.032 18.147 1.00 80.44 84 ASP A O 1
ATOM 634 N N . PHE A 1 85 ? -27.912 -12.528 17.330 1.00 86.94 85 PHE A N 1
ATOM 635 C CA . PHE A 1 85 ? -28.537 -12.655 16.019 1.00 86.94 85 PHE A CA 1
ATOM 636 C C . PHE A 1 85 ? -28.357 -14.062 15.451 1.00 86.94 85 PHE A C 1
ATOM 638 O O . PHE A 1 85 ? -27.388 -14.758 15.740 1.00 86.94 85 PHE A O 1
ATOM 645 N N . ASN A 1 86 ? -29.281 -14.456 14.579 1.00 87.75 86 ASN A N 1
ATOM 646 C CA . ASN A 1 86 ? -29.134 -15.64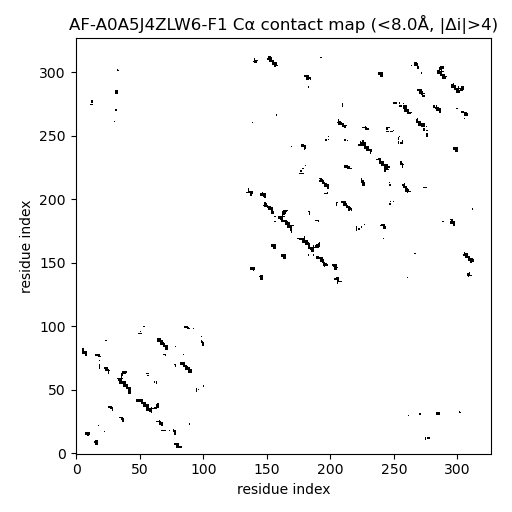4 13.747 1.00 87.75 86 ASN A CA 1
ATOM 647 C C . ASN A 1 86 ? -28.544 -15.276 12.384 1.00 87.75 86 ASN A C 1
ATOM 649 O O . ASN A 1 86 ? -28.822 -14.202 11.844 1.00 87.75 86 ASN A O 1
ATOM 653 N N . VAL A 1 87 ? -27.790 -16.209 11.804 1.00 91.19 87 VAL A N 1
ATOM 654 C CA . VAL A 1 87 ? -27.261 -16.132 10.437 1.00 91.19 87 VAL A CA 1
ATOM 655 C C . VAL A 1 87 ? -27.858 -17.264 9.613 1.00 91.19 87 VAL A C 1
ATOM 657 O O . VAL A 1 87 ? -27.936 -18.401 10.083 1.00 91.19 87 VAL A O 1
ATOM 660 N N . LYS A 1 88 ? -28.289 -16.961 8.387 1.00 89.12 88 LYS A N 1
ATOM 661 C CA . LYS A 1 88 ? -28.902 -17.936 7.481 1.00 89.12 88 LYS A CA 1
ATOM 662 C C . LYS A 1 88 ? -28.424 -17.729 6.050 1.00 89.12 88 LYS A C 1
ATOM 664 O O . LYS A 1 88 ? -28.592 -16.633 5.521 1.00 89.12 88 LYS A O 1
ATOM 669 N N . PHE A 1 89 ? -27.922 -18.779 5.396 1.00 89.81 89 PHE A N 1
ATOM 670 C CA . PHE A 1 89 ? -27.664 -18.721 3.952 1.00 89.81 89 PHE A CA 1
ATOM 671 C C . PHE A 1 89 ? -28.971 -18.685 3.153 1.00 89.81 89 PHE A C 1
ATOM 673 O O . PHE A 1 89 ? -29.897 -19.452 3.430 1.00 89.81 89 PHE A O 1
ATOM 680 N N . SER A 1 90 ? -29.022 -17.823 2.140 1.00 84.75 90 SER A N 1
ATOM 681 C CA . SER A 1 90 ? -30.167 -17.675 1.234 1.00 84.75 90 SER A CA 1
ATOM 682 C C . SER A 1 90 ? -30.207 -18.725 0.119 1.00 84.75 90 SER A C 1
ATOM 684 O O . SER A 1 90 ? -31.259 -18.947 -0.477 1.00 84.75 90 SER A O 1
ATOM 686 N N . GLY A 1 91 ? -29.078 -19.383 -0.163 1.00 75.56 91 GLY A N 1
ATOM 687 C CA . GLY A 1 91 ? -28.975 -20.409 -1.200 1.00 75.56 91 GLY A CA 1
ATOM 688 C C . GLY A 1 91 ? -29.763 -21.682 -0.878 1.00 75.56 91 GLY A C 1
ATOM 689 O O . GLY A 1 91 ? -29.794 -22.143 0.265 1.00 75.56 91 GLY A O 1
ATOM 690 N N . ALA A 1 92 ? -30.373 -22.277 -1.905 1.00 68.19 92 ALA A N 1
ATOM 691 C CA . ALA A 1 92 ? -30.977 -23.601 -1.807 1.00 68.19 92 ALA A CA 1
ATOM 692 C C . ALA A 1 92 ? -29.889 -24.677 -1.667 1.00 68.19 92 ALA A C 1
ATOM 694 O O . ALA A 1 92 ? -28.836 -24.592 -2.299 1.00 68.19 92 ALA A O 1
ATOM 695 N N . THR A 1 93 ? -30.149 -25.703 -0.855 1.00 75.06 93 THR A N 1
ATOM 696 C CA . THR A 1 93 ? -29.211 -26.814 -0.636 1.00 75.06 93 THR A CA 1
ATOM 697 C C . THR A 1 93 ? -29.869 -28.146 -0.964 1.00 75.06 93 THR A C 1
ATOM 699 O O . THR A 1 93 ? -31.090 -28.272 -0.892 1.00 75.06 93 THR A O 1
ATOM 702 N N . ILE A 1 94 ? -29.056 -29.154 -1.288 1.00 73.31 94 ILE A N 1
ATOM 703 C CA . ILE A 1 94 ? -29.525 -30.535 -1.491 1.00 73.31 94 ILE A CA 1
ATOM 704 C C . ILE A 1 94 ? -30.036 -31.185 -0.198 1.00 73.31 94 ILE A C 1
ATOM 706 O O . ILE A 1 94 ? -30.758 -32.178 -0.245 1.00 73.31 94 ILE A O 1
ATOM 710 N N . CYS A 1 95 ? -29.663 -30.640 0.961 1.00 75.62 95 CYS A N 1
ATOM 711 C CA . CYS A 1 95 ? -30.156 -31.101 2.244 1.00 75.62 95 CYS A CA 1
ATOM 712 C C . CYS A 1 95 ? -31.506 -30.425 2.515 1.00 75.62 95 CYS A C 1
ATOM 714 O O . CYS A 1 95 ? -31.611 -29.199 2.512 1.00 75.62 95 CYS A O 1
ATOM 716 N N . VAL A 1 96 ? -32.545 -31.216 2.804 1.00 77.25 96 VAL A N 1
ATOM 717 C CA . VAL A 1 96 ? -33.879 -30.721 3.205 1.00 77.25 96 VAL A CA 1
ATOM 718 C C . VAL A 1 96 ? -33.848 -30.269 4.675 1.00 77.25 96 VAL A C 1
ATOM 720 O O . VAL A 1 96 ? -34.608 -30.729 5.522 1.00 77.25 96 VAL A O 1
ATOM 723 N N . GLN A 1 97 ? -32.876 -29.424 5.009 1.00 77.75 97 GLN A N 1
ATOM 724 C CA . GLN A 1 97 ? -32.575 -28.945 6.351 1.00 77.75 97 GLN A CA 1
ATOM 725 C C . GLN A 1 97 ? -32.397 -27.428 6.328 1.00 77.75 97 GLN A C 1
ATOM 727 O O . GLN A 1 97 ? -32.135 -26.821 5.291 1.00 77.75 97 GLN A O 1
ATOM 732 N N . SER A 1 98 ? -32.558 -26.810 7.495 1.00 80.50 98 SER A N 1
ATOM 733 C CA . SER A 1 98 ? -32.343 -25.375 7.647 1.00 80.50 98 SER A CA 1
ATOM 734 C C . SER A 1 98 ? -30.884 -25.004 7.372 1.00 80.50 98 SER A C 1
ATOM 736 O O . SER A 1 98 ? -29.971 -25.676 7.844 1.00 80.50 98 SER A O 1
ATOM 738 N N . THR A 1 99 ? -30.678 -23.892 6.670 1.00 84.44 99 THR A N 1
ATOM 739 C CA . THR A 1 99 ? -29.371 -23.247 6.462 1.00 84.44 99 THR A CA 1
ATOM 740 C C . THR A 1 99 ? -29.025 -22.228 7.553 1.00 84.44 99 THR A C 1
ATOM 742 O O . THR A 1 99 ? -28.080 -21.449 7.404 1.00 84.44 99 THR A O 1
ATOM 745 N N . VAL A 1 100 ? -29.817 -22.189 8.630 1.00 88.19 100 VAL A N 1
ATOM 746 C CA . VAL A 1 100 ? -29.531 -21.381 9.820 1.00 88.19 100 VAL A CA 1
ATOM 747 C C . VAL A 1 100 ? -28.362 -22.006 10.567 1.00 88.19 100 VAL A C 1
ATOM 749 O O . VAL A 1 100 ? -28.345 -23.214 10.809 1.00 88.19 100 VAL A O 1
ATOM 752 N N . TRP A 1 101 ? -27.386 -21.179 10.923 1.00 87.19 101 TRP A N 1
ATOM 753 C CA . TRP A 1 101 ? -26.177 -21.641 11.586 1.00 87.19 101 TRP A CA 1
ATOM 754 C C . TRP A 1 101 ? -26.495 -22.125 12.998 1.00 87.19 101 TRP A C 1
ATOM 756 O O . TRP A 1 101 ? -27.240 -21.486 13.741 1.00 87.19 101 TRP A O 1
ATOM 766 N N . LYS A 1 102 ? -25.904 -23.258 13.368 1.00 82.75 102 LYS A N 1
ATOM 767 C CA . LYS A 1 102 ? -25.953 -23.812 14.718 1.00 82.75 102 LYS A CA 1
ATOM 768 C C . LYS A 1 102 ? -24.563 -24.303 15.096 1.00 82.75 102 LYS A C 1
ATOM 770 O O . LYS A 1 102 ? -23.819 -24.764 14.232 1.00 82.75 102 LYS A O 1
ATOM 775 N N . LEU A 1 103 ? -24.235 -24.223 16.378 1.00 78.00 103 LEU A N 1
ATOM 776 C CA . LEU A 1 103 ? -23.062 -24.901 16.913 1.00 78.00 103 LEU A CA 1
ATOM 777 C C . LEU A 1 103 ? -23.407 -26.377 17.099 1.00 78.00 103 LEU A C 1
ATOM 779 O O . LEU A 1 103 ? -24.447 -26.700 17.674 1.00 78.00 103 LEU A O 1
ATOM 783 N N . ASP A 1 104 ? -22.551 -27.253 16.588 1.00 68.94 104 ASP A N 1
ATOM 784 C CA . ASP A 1 104 ? -22.637 -28.685 16.838 1.00 68.94 104 ASP A CA 1
ATOM 785 C C . ASP A 1 104 ? -21.617 -29.038 17.920 1.00 68.94 104 ASP A C 1
ATOM 787 O O . ASP A 1 104 ? -20.421 -28.791 17.754 1.00 68.94 104 ASP A O 1
ATOM 791 N N . LEU A 1 105 ? -22.097 -29.522 19.063 1.00 58.94 105 LEU A N 1
ATOM 792 C CA . LEU A 1 105 ? -21.238 -29.941 20.164 1.00 58.94 105 LEU A CA 1
ATOM 793 C C . LEU A 1 105 ? -20.983 -31.438 20.007 1.00 58.94 105 LEU A C 1
ATOM 795 O O . LEU A 1 105 ? -21.836 -32.257 20.341 1.00 58.94 105 LEU A O 1
ATOM 799 N N . ASP A 1 106 ? -19.806 -31.790 19.497 1.00 54.38 106 ASP A N 1
ATOM 800 C CA . ASP A 1 106 ? -19.382 -33.184 19.427 1.00 54.38 106 ASP A CA 1
ATOM 801 C C . ASP A 1 106 ? -19.074 -33.691 20.856 1.00 54.38 106 ASP A C 1
ATOM 803 O O . ASP A 1 106 ? -18.045 -33.358 21.453 1.00 54.38 106 ASP A O 1
ATOM 807 N N . GLU A 1 107 ? -19.954 -34.534 21.411 1.00 52.28 107 GLU A N 1
ATOM 808 C CA . GLU A 1 107 ? -19.809 -35.176 22.736 1.00 52.28 107 GLU A CA 1
ATOM 809 C C . GLU A 1 107 ? -18.540 -36.049 22.879 1.00 52.28 107 GLU A C 1
ATOM 811 O O . GLU A 1 107 ? -18.175 -36.462 23.981 1.00 52.28 107 GLU A O 1
ATOM 816 N N . SER A 1 108 ? -17.801 -36.310 21.797 1.00 47.28 108 SER A N 1
ATOM 817 C CA . SER A 1 108 ? -16.634 -37.202 21.789 1.00 47.28 108 SER A CA 1
ATOM 818 C C . SER A 1 108 ? -15.319 -36.587 22.292 1.00 47.28 108 SER A C 1
ATOM 820 O O . SER A 1 108 ? -14.305 -37.281 22.310 1.00 47.28 108 SER A O 1
ATOM 822 N N . THR A 1 109 ? -15.292 -35.322 22.728 1.00 44.84 109 THR A N 1
ATOM 823 C CA . THR A 1 109 ? -14.109 -34.725 23.397 1.00 44.84 109 THR A CA 1
ATOM 824 C C . THR A 1 109 ? -14.204 -34.711 24.928 1.00 44.84 109 THR A C 1
ATOM 826 O O . THR A 1 109 ? -13.332 -34.160 25.601 1.00 44.84 109 THR A O 1
ATOM 829 N N . GLY A 1 110 ? -15.207 -35.386 25.503 1.00 39.06 110 GLY A N 1
ATOM 830 C CA . GLY A 1 110 ? -15.366 -35.566 26.945 1.00 39.06 110 GLY A CA 1
ATOM 831 C C . GLY A 1 110 ? -14.254 -36.402 27.587 1.00 39.06 110 GLY A C 1
ATOM 832 O O . GLY A 1 110 ? -14.439 -37.579 27.891 1.00 39.06 110 GLY A O 1
ATOM 833 N N . ARG A 1 111 ? -13.103 -35.782 27.871 1.00 37.84 111 ARG A N 1
ATOM 834 C CA . ARG A 1 111 ? -12.165 -36.267 28.889 1.00 37.84 111 ARG A CA 1
ATOM 835 C C . ARG A 1 111 ? -11.852 -35.163 29.893 1.00 37.84 111 ARG A C 1
ATOM 837 O O . ARG A 1 111 ? -10.981 -34.328 29.681 1.00 37.84 111 ARG A O 1
ATOM 844 N N . GLY A 1 112 ? -12.571 -35.223 31.008 1.00 29.62 112 GLY A N 1
ATOM 845 C CA . GLY A 1 112 ? -12.296 -34.485 32.235 1.00 29.62 112 GLY A CA 1
ATOM 846 C C . GLY A 1 112 ? -13.456 -34.626 33.223 1.00 29.62 112 GLY A C 1
ATOM 847 O O . GLY A 1 112 ? -14.451 -33.924 33.061 1.00 29.62 112 GLY 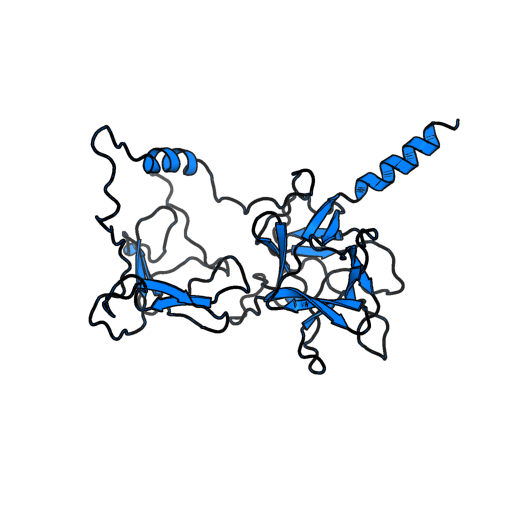A O 1
ATOM 848 N N . PRO A 1 113 ? -13.383 -35.536 34.213 1.00 39.84 113 PRO A N 1
ATOM 849 C CA . PRO A 1 113 ? -14.387 -35.636 35.261 1.00 39.84 113 PRO A CA 1
ATOM 850 C C . PRO A 1 113 ? -14.076 -34.661 36.407 1.00 39.84 113 PRO A C 1
ATOM 852 O O . PRO A 1 113 ? -13.007 -34.731 37.004 1.00 39.84 113 PRO A O 1
ATOM 855 N N . GLY A 1 114 ? -15.060 -33.825 36.748 1.00 35.19 114 GLY A N 1
ATOM 856 C CA . GLY A 1 114 ? -15.197 -33.194 38.065 1.00 35.19 114 GLY A CA 1
ATOM 857 C C . GLY A 1 114 ? -14.492 -31.847 38.267 1.00 35.19 114 GLY A C 1
ATOM 858 O O . GLY A 1 114 ? -13.277 -31.745 38.154 1.00 35.19 114 GLY A O 1
ATOM 859 N N . GLY A 1 115 ? -15.278 -30.843 38.674 1.00 30.58 115 GLY A N 1
ATOM 860 C CA . GLY A 1 115 ? -14.798 -29.630 39.346 1.00 30.58 115 GLY A CA 1
ATOM 861 C C . GLY A 1 115 ? -15.044 -28.329 38.583 1.00 30.58 115 GLY A C 1
ATOM 862 O O . GLY A 1 115 ? -14.276 -27.974 37.698 1.00 30.58 115 GLY A O 1
ATOM 863 N N . ASP A 1 116 ? -16.105 -27.617 38.968 1.00 38.53 116 ASP A N 1
ATOM 864 C CA . ASP A 1 116 ? -16.274 -26.160 38.873 1.00 38.53 116 ASP A CA 1
ATOM 865 C C . ASP A 1 116 ? -15.848 -25.493 37.558 1.00 38.53 116 ASP A C 1
ATOM 867 O O . ASP A 1 116 ? -14.989 -24.613 37.492 1.00 38.53 116 ASP A O 1
ATOM 871 N N . GLY A 1 117 ? -16.540 -25.867 36.486 1.00 31.92 117 GLY A N 1
ATOM 872 C CA . GLY A 1 117 ? -16.519 -25.148 35.221 1.00 31.9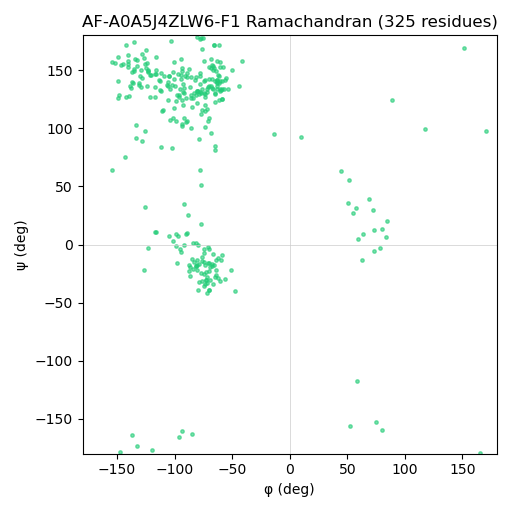2 117 GLY A CA 1
ATOM 873 C C . GLY A 1 117 ? -17.388 -23.893 35.260 1.00 31.92 117 GLY A C 1
ATOM 874 O O . GLY A 1 117 ? -18.327 -23.789 34.474 1.00 31.92 117 GLY A O 1
ATOM 875 N N . VAL A 1 118 ? -17.047 -22.906 36.098 1.00 37.72 118 VAL A N 1
ATOM 876 C CA . VAL A 1 118 ? -17.278 -21.508 35.698 1.00 37.72 118 VAL A CA 1
ATOM 877 C C . VAL A 1 118 ? -16.361 -21.289 34.498 1.00 37.72 118 VAL A C 1
ATOM 879 O O . VAL A 1 118 ? -15.186 -20.959 34.646 1.00 37.72 118 VAL A O 1
ATOM 882 N N . ASN A 1 119 ? -16.878 -21.673 33.325 1.00 40.03 119 ASN A N 1
ATOM 883 C CA . ASN A 1 119 ? -16.518 -21.222 31.993 1.00 40.03 119 ASN A CA 1
ATOM 884 C C . ASN A 1 119 ? -15.254 -20.355 31.991 1.00 40.03 119 ASN A C 1
ATOM 886 O O . ASN A 1 119 ? -15.303 -19.133 32.102 1.00 40.03 119 ASN A O 1
ATOM 890 N N . LYS A 1 120 ? -14.112 -21.019 31.784 1.00 38.66 120 LYS A N 1
ATOM 891 C CA . LYS A 1 120 ? -12.827 -20.398 31.436 1.00 38.66 120 LYS A CA 1
ATOM 892 C C . LYS A 1 120 ? -12.956 -19.429 30.249 1.00 38.66 120 LYS A C 1
ATOM 894 O O . LYS A 1 120 ? -12.167 -18.508 30.134 1.00 38.66 120 LYS A O 1
ATOM 899 N N . TRP A 1 121 ? -13.994 -19.605 29.433 1.00 36.78 121 TRP A N 1
ATOM 900 C CA . TRP A 1 121 ? -14.416 -18.684 28.385 1.00 36.78 121 TRP A CA 1
ATOM 901 C C . TRP A 1 121 ? -15.057 -17.399 28.937 1.00 36.78 121 TRP A C 1
ATOM 903 O O . TRP A 1 121 ? -14.743 -16.323 28.462 1.00 36.78 121 TRP A O 1
ATOM 913 N N . GLY A 1 122 ? -15.906 -17.475 29.968 1.00 31.47 122 GLY A N 1
ATOM 914 C CA . GLY A 1 122 ? -16.641 -16.325 30.521 1.00 31.47 122 GLY A CA 1
ATOM 915 C C . GLY A 1 122 ? -15.756 -15.276 31.198 1.00 31.47 122 GLY A C 1
ATOM 916 O O . GLY A 1 122 ? -16.027 -14.089 31.074 1.00 31.47 122 GLY A O 1
ATOM 917 N N . ARG A 1 123 ? -14.658 -15.692 31.845 1.00 39.88 123 ARG A N 1
ATOM 918 C CA . ARG A 1 123 ? -13.693 -14.743 32.434 1.00 39.88 123 ARG A CA 1
ATOM 919 C C . ARG A 1 123 ? -12.811 -14.040 31.400 1.00 39.88 123 ARG A C 1
ATOM 921 O O . ARG A 1 123 ? -12.375 -12.931 31.665 1.00 39.88 123 ARG A O 1
ATOM 928 N N . ASP A 1 124 ? -12.597 -14.657 30.239 1.00 40.97 124 ASP A N 1
ATOM 929 C CA . ASP A 1 124 ? -11.888 -14.034 29.112 1.00 40.97 124 ASP A CA 1
ATOM 930 C C . ASP A 1 124 ? -12.779 -12.971 28.434 1.00 40.97 124 ASP A C 1
ATOM 932 O O . ASP A 1 124 ? -12.316 -11.910 28.025 1.00 40.97 124 ASP A O 1
ATOM 936 N N . TRP A 1 125 ? -14.100 -13.198 28.398 1.00 37.06 125 TRP A N 1
ATOM 937 C CA . TRP A 1 125 ? -15.063 -12.271 27.793 1.00 37.06 125 TRP A CA 1
ATOM 938 C C . TRP A 1 125 ? -15.261 -10.964 28.580 1.00 37.06 125 TRP A C 1
ATOM 940 O O . TRP A 1 125 ? -15.328 -9.905 27.957 1.00 37.06 125 TRP A O 1
ATOM 950 N N . ASP A 1 126 ? -15.290 -10.992 29.916 1.00 36.81 126 ASP A N 1
ATOM 951 C CA . ASP A 1 126 ? -15.450 -9.768 30.724 1.00 36.81 126 ASP A CA 1
ATOM 952 C C . ASP A 1 126 ? -14.186 -8.880 30.735 1.00 36.81 126 ASP A C 1
ATOM 954 O O . ASP A 1 126 ? -14.284 -7.662 30.888 1.00 36.81 126 ASP A O 1
ATOM 958 N N . GLU A 1 127 ? -13.001 -9.449 30.479 1.00 41.31 127 GLU A N 1
ATOM 959 C CA . GLU A 1 127 ? -11.746 -8.699 30.292 1.00 41.31 127 GLU A CA 1
ATOM 960 C C . GLU A 1 127 ? -11.624 -8.119 28.859 1.00 41.31 127 GLU A C 1
ATOM 962 O O . GLU A 1 127 ? -10.964 -7.099 28.637 1.00 41.31 127 GLU A O 1
ATOM 967 N N . LEU A 1 128 ? -12.345 -8.697 27.885 1.00 38.69 128 LEU A N 1
ATOM 968 C CA . LEU A 1 128 ? -12.412 -8.248 26.486 1.00 38.69 128 LEU A CA 1
ATOM 969 C C . LEU A 1 128 ? -13.493 -7.188 26.205 1.00 38.69 128 LEU A C 1
ATOM 971 O O . LEU A 1 128 ? -13.350 -6.428 25.243 1.00 38.69 128 LEU A O 1
ATOM 975 N N . LEU A 1 129 ? -14.539 -7.096 27.031 1.00 40.69 129 LEU A N 1
ATOM 976 C CA . LEU A 1 129 ? -15.645 -6.135 26.875 1.00 40.69 129 LEU A CA 1
ATOM 977 C C . LEU A 1 129 ? -15.324 -4.716 27.381 1.00 40.69 129 LEU A C 1
ATOM 979 O O . LEU A 1 129 ? -16.138 -3.803 27.254 1.00 40.69 129 LEU A O 1
ATOM 983 N N . GLY A 1 130 ? -14.116 -4.498 27.900 1.00 37.62 130 GLY A N 1
ATOM 984 C CA . GLY A 1 130 ? -13.649 -3.204 28.392 1.00 37.62 130 GLY A CA 1
ATOM 985 C C . GLY A 1 130 ? -12.975 -2.288 27.364 1.00 37.62 130 GLY A C 1
ATOM 986 O O . GLY A 1 130 ? -12.136 -1.492 27.784 1.00 37.62 130 GLY A O 1
ATOM 987 N N . ARG A 1 131 ? -13.243 -2.371 26.048 1.00 41.62 131 ARG A N 1
ATOM 988 C CA . ARG A 1 131 ? -12.668 -1.412 25.074 1.00 41.62 131 ARG A CA 1
ATOM 989 C C . ARG A 1 131 ? -13.642 -1.022 23.960 1.00 41.62 131 ARG A C 1
ATOM 991 O O . ARG A 1 131 ? -14.182 -1.880 23.271 1.00 41.62 131 ARG A O 1
ATOM 998 N N . ALA A 1 132 ? -13.798 0.297 23.813 1.00 36.12 132 ALA A N 1
ATOM 999 C CA . ALA A 1 132 ? -14.394 1.019 22.689 1.00 36.12 132 ALA A CA 1
ATOM 1000 C C . ALA A 1 132 ? -13.981 0.440 21.325 1.00 36.12 132 ALA A C 1
ATOM 1002 O O . ALA A 1 132 ? -12.929 -0.198 21.265 1.00 36.12 132 ALA A O 1
ATOM 1003 N N . GLU A 1 133 ? -14.782 0.689 20.273 1.00 44.12 133 GLU A N 1
ATOM 1004 C CA . GLU A 1 133 ? -14.457 0.481 18.844 1.00 44.12 133 GLU A CA 1
ATOM 1005 C C . GLU A 1 133 ? -12.956 0.257 18.635 1.00 44.12 133 GLU A C 1
ATOM 1007 O O . GLU A 1 133 ? -12.164 1.204 18.646 1.00 44.12 133 GLU A O 1
ATOM 1012 N N . ARG A 1 134 ? -12.526 -1.012 18.580 1.00 49.19 134 ARG A N 1
ATOM 1013 C CA . ARG A 1 134 ? -11.094 -1.299 18.595 1.00 49.19 134 ARG A CA 1
ATOM 1014 C C . ARG A 1 134 ? -10.555 -0.902 17.228 1.00 49.19 134 ARG A C 1
ATOM 1016 O O . ARG A 1 134 ? -10.736 -1.629 16.254 1.00 49.19 134 ARG A O 1
ATOM 1023 N N . ALA A 1 135 ? -9.920 0.267 17.170 1.00 60.81 135 ALA A N 1
ATOM 1024 C CA . ALA A 1 135 ? -9.058 0.645 16.065 1.00 60.81 135 ALA A CA 1
ATOM 1025 C C . ALA A 1 135 ? -8.163 -0.554 15.725 1.00 60.81 135 ALA A C 1
ATOM 1027 O O . ALA A 1 135 ? -7.674 -1.228 16.636 1.00 60.81 135 ALA A O 1
ATOM 1028 N N . HIS A 1 136 ? -7.991 -0.842 14.433 1.00 79.12 136 HIS A N 1
ATOM 1029 C CA . HIS A 1 136 ? -7.153 -1.954 13.995 1.00 79.12 136 HIS A CA 1
ATOM 1030 C C . HIS A 1 136 ? -5.771 -1.908 14.665 1.00 79.12 136 HIS A C 1
AT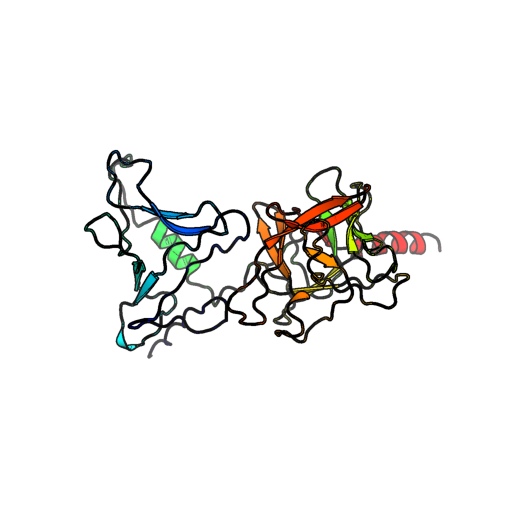OM 1032 O O . HIS A 1 136 ? -5.265 -0.831 15.007 1.00 79.12 136 HIS A O 1
ATOM 1038 N N . ASP A 1 137 ? -5.165 -3.078 14.860 1.00 88.62 137 ASP A N 1
ATOM 1039 C CA . ASP A 1 137 ? -3.870 -3.178 15.528 1.00 88.62 137 ASP A CA 1
ATOM 1040 C C . ASP A 1 137 ? -2.821 -2.310 14.820 1.00 88.62 137 ASP A C 1
ATOM 1042 O O . ASP A 1 137 ? -2.804 -2.186 13.588 1.00 88.62 137 ASP A O 1
ATOM 1046 N N . ALA A 1 138 ? -1.952 -1.683 15.610 1.00 95.25 138 ALA A N 1
ATOM 1047 C CA . ALA A 1 138 ? -0.842 -0.917 15.071 1.00 95.25 138 ALA A CA 1
ATOM 1048 C C . ALA A 1 138 ? 0.108 -1.841 14.298 1.00 95.25 138 ALA A C 1
ATOM 1050 O O . ALA A 1 138 ? 0.375 -2.975 14.704 1.00 95.25 138 ALA A O 1
ATOM 1051 N N . VAL A 1 139 ? 0.630 -1.345 13.179 1.00 96.88 139 VAL A N 1
ATOM 1052 C CA . VAL A 1 139 ? 1.747 -1.990 12.492 1.00 96.88 139 VAL A CA 1
ATOM 1053 C C . VAL A 1 139 ? 2.999 -1.712 13.311 1.00 96.88 139 VAL A C 1
ATOM 1055 O O . VAL A 1 139 ? 3.253 -0.568 13.679 1.00 96.88 139 VAL A O 1
ATOM 1058 N N . LEU A 1 140 ? 3.770 -2.754 13.596 1.00 95.31 140 LEU A N 1
ATOM 1059 C CA . LEU A 1 140 ? 4.994 -2.664 14.385 1.00 95.31 140 LEU A CA 1
ATOM 1060 C C . LEU A 1 140 ? 6.230 -2.763 13.493 1.00 95.31 140 LEU A C 1
ATOM 1062 O O . LEU A 1 140 ? 6.239 -3.501 12.503 1.00 95.31 140 LEU A O 1
ATOM 1066 N N . ASP A 1 141 ? 7.279 -2.040 13.858 1.00 95.81 141 ASP A N 1
ATOM 1067 C CA . ASP A 1 141 ? 8.598 -2.186 13.263 1.00 95.81 141 ASP A CA 1
ATOM 1068 C C . ASP A 1 141 ? 9.358 -3.388 13.857 1.00 95.81 141 ASP A C 1
ATOM 1070 O O . ASP A 1 141 ? 8.876 -4.096 14.743 1.00 95.81 141 ASP A O 1
ATOM 1074 N N . VAL A 1 142 ? 10.571 -3.640 13.361 1.00 94.12 142 VAL A N 1
ATOM 1075 C CA . VAL A 1 142 ? 11.431 -4.749 13.813 1.00 94.12 142 VAL A CA 1
ATOM 1076 C C . VAL A 1 142 ? 11.849 -4.671 15.288 1.00 94.12 142 VAL A C 1
ATOM 1078 O O . VAL A 1 142 ? 12.386 -5.647 15.808 1.00 94.12 142 VAL A O 1
ATOM 1081 N N . ARG A 1 143 ? 11.632 -3.541 15.973 1.00 92.75 143 ARG A N 1
ATOM 1082 C CA . ARG A 1 143 ? 11.845 -3.395 17.422 1.00 92.75 143 ARG A CA 1
ATOM 1083 C C . ARG A 1 143 ? 10.556 -3.533 18.227 1.00 92.75 143 ARG A C 1
ATOM 1085 O O . ARG A 1 143 ? 10.605 -3.465 19.452 1.00 92.75 143 ARG A O 1
ATOM 1092 N N . GLY A 1 144 ? 9.422 -3.736 17.561 1.00 92.69 144 GLY A N 1
ATOM 1093 C CA . GLY A 1 144 ? 8.111 -3.762 18.194 1.00 92.69 144 GLY A CA 1
ATOM 1094 C C . GLY A 1 144 ? 7.543 -2.371 18.480 1.00 92.69 144 GLY A C 1
ATOM 1095 O O . GLY A 1 144 ? 6.579 -2.275 19.235 1.00 92.69 144 GLY A O 1
ATOM 1096 N N . GLU A 1 145 ? 8.112 -1.302 17.911 1.00 95.81 145 GLU A N 1
ATOM 1097 C CA . GLU A 1 145 ? 7.569 0.053 18.040 1.00 95.81 145 GLU A CA 1
ATOM 1098 C C . GLU A 1 145 ? 6.493 0.303 16.976 1.00 95.81 145 GLU A C 1
ATOM 1100 O O . GLU A 1 145 ? 6.598 -0.162 15.841 1.00 95.81 145 GLU A O 1
ATOM 1105 N N . GLU A 1 146 ? 5.453 1.061 17.320 1.00 97.31 146 GLU A N 1
ATOM 1106 C CA . GLU A 1 146 ? 4.375 1.381 16.384 1.00 97.31 146 GLU A CA 1
ATOM 1107 C C . GLU A 1 146 ? 4.858 2.282 15.240 1.00 97.31 146 GLU A C 1
ATOM 1109 O O . GLU A 1 146 ? 5.508 3.314 15.458 1.00 97.31 146 GLU A O 1
ATOM 1114 N N . LEU A 1 147 ? 4.468 1.946 14.011 1.00 97.75 147 LEU A N 1
ATOM 1115 C CA . LEU A 1 147 ? 4.699 2.793 12.849 1.00 97.75 147 LEU A CA 1
ATOM 1116 C C . LEU A 1 147 ? 3.919 4.100 12.980 1.00 97.75 147 LEU A C 1
ATOM 1118 O O . LEU A 1 147 ? 2.708 4.102 13.201 1.00 97.75 147 LEU A O 1
ATOM 1122 N N . GLN A 1 148 ? 4.615 5.215 12.777 1.00 97.69 148 GLN A N 1
ATOM 1123 C CA . GLN A 1 148 ? 4.042 6.553 12.865 1.00 97.69 148 GLN A CA 1
ATOM 1124 C C . GLN A 1 148 ? 3.858 7.161 11.472 1.00 97.69 148 GLN A C 1
ATOM 1126 O O . GLN A 1 148 ? 4.727 7.055 10.600 1.00 97.69 148 GLN A O 1
ATOM 1131 N N . THR A 1 149 ? 2.735 7.845 11.278 1.00 97.38 149 THR A N 1
ATOM 1132 C CA . THR A 1 149 ? 2.421 8.588 10.055 1.00 97.38 149 THR A CA 1
ATOM 1133 C C . THR A 1 149 ? 3.501 9.631 9.769 1.00 97.38 149 THR A C 1
ATOM 1135 O O . THR A 1 149 ? 3.946 10.358 10.656 1.00 97.38 149 THR A O 1
ATOM 1138 N N . GLY A 1 150 ? 3.956 9.699 8.515 1.00 95.56 150 GLY A N 1
ATOM 1139 C CA . GLY A 1 150 ? 4.994 10.644 8.083 1.00 95.56 150 GLY A CA 1
ATOM 1140 C C . GLY A 1 150 ? 6.427 10.337 8.551 1.00 95.56 150 GLY A C 1
ATOM 1141 O O . GLY A 1 150 ? 7.353 11.010 8.099 1.00 95.56 150 GLY A O 1
ATOM 1142 N N . VAL A 1 151 ? 6.646 9.321 9.392 1.00 96.75 151 VAL A N 1
ATOM 1143 C CA . VAL A 1 151 ? 7.993 8.846 9.746 1.00 96.75 151 VAL A CA 1
ATOM 1144 C C . VAL A 1 151 ? 8.511 7.901 8.661 1.00 96.75 151 VAL A C 1
ATOM 1146 O O . VAL A 1 151 ? 7.757 7.120 8.083 1.00 96.75 151 VAL A O 1
ATOM 1149 N N . SER A 1 152 ? 9.806 8.004 8.357 1.00 96.69 152 SER A N 1
ATOM 1150 C CA . SER A 1 152 ? 10.460 7.211 7.315 1.00 96.69 152 SER A CA 1
ATOM 1151 C C . SER A 1 152 ? 10.867 5.823 7.811 1.00 96.69 152 SER A C 1
ATOM 1153 O O . SER A 1 152 ? 11.580 5.704 8.811 1.00 96.69 152 SER A O 1
ATOM 1155 N N . TYR A 1 153 ? 10.503 4.791 7.053 1.00 97.88 153 TYR A N 1
ATOM 1156 C CA . TYR A 1 153 ? 10.866 3.395 7.285 1.00 97.88 153 TYR A CA 1
ATOM 1157 C C . TYR A 1 153 ? 11.401 2.750 6.002 1.00 97.88 153 TYR A C 1
ATOM 1159 O O . TYR A 1 153 ? 10.835 2.931 4.925 1.00 97.88 153 TYR A O 1
ATOM 1167 N N . ASN A 1 154 ? 12.456 1.951 6.123 1.00 97.50 154 ASN A N 1
ATOM 1168 C CA . ASN A 1 154 ? 12.849 0.994 5.098 1.00 97.50 154 ASN A CA 1
ATOM 1169 C C . ASN A 1 154 ? 11.895 -0.206 5.169 1.00 97.50 154 ASN A C 1
ATOM 1171 O O . ASN A 1 154 ? 11.599 -0.717 6.255 1.00 97.50 154 ASN A O 1
ATOM 1175 N N . ILE A 1 155 ? 11.402 -0.646 4.013 1.00 97.88 155 ILE A N 1
ATOM 1176 C CA . ILE A 1 155 ? 10.506 -1.800 3.895 1.00 97.88 155 ILE A CA 1
ATOM 1177 C C . ILE A 1 155 ? 11.348 -2.980 3.429 1.00 97.88 155 ILE A C 1
ATOM 1179 O O . ILE A 1 155 ? 11.778 -3.000 2.279 1.00 97.88 155 ILE A O 1
ATOM 1183 N N . LEU A 1 156 ? 11.591 -3.948 4.306 1.00 95.31 156 LEU A N 1
ATOM 1184 C CA . LEU A 1 156 ? 12.546 -5.031 4.084 1.00 95.31 156 LEU A CA 1
ATOM 1185 C C . LEU A 1 156 ? 11.831 -6.342 3.779 1.00 95.31 156 LEU A C 1
ATOM 1187 O O . LEU A 1 156 ? 10.873 -6.700 4.460 1.00 95.31 156 LEU A O 1
ATOM 1191 N N . SER A 1 157 ? 12.328 -7.082 2.790 1.00 92.94 157 SER A N 1
ATOM 1192 C CA . SER A 1 157 ? 11.892 -8.456 2.539 1.00 92.94 157 SER A CA 1
ATOM 1193 C C . SER A 1 157 ? 12.223 -9.371 3.711 1.00 92.94 157 SER A C 1
ATOM 1195 O O . SER A 1 157 ? 13.356 -9.383 4.192 1.00 92.94 157 SER A O 1
ATOM 1197 N N . VAL A 1 158 ? 11.279 -10.227 4.086 1.00 90.19 158 VAL A N 1
ATOM 1198 C CA . VAL A 1 158 ? 11.538 -11.320 5.036 1.00 90.19 158 VAL A CA 1
ATOM 1199 C C . VAL A 1 158 ? 12.333 -12.448 4.361 1.00 90.19 158 VAL A C 1
ATOM 1201 O O . VAL A 1 158 ? 13.204 -13.071 4.969 1.00 90.19 158 VAL A O 1
ATOM 1204 N N . MET A 1 159 ? 12.074 -12.705 3.073 1.00 81.69 159 MET A N 1
ATOM 1205 C CA . MET A 1 159 ? 12.710 -13.801 2.336 1.00 81.69 159 MET A CA 1
ATOM 1206 C C . MET A 1 159 ? 14.054 -13.394 1.726 1.00 81.69 159 MET A C 1
ATOM 1208 O O . MET A 1 159 ? 14.173 -12.339 1.099 1.00 81.69 159 MET A O 1
ATOM 1212 N N . ARG A 1 160 ? 15.057 -14.274 1.865 1.00 77.50 160 ARG A N 1
ATOM 1213 C CA . ARG A 1 160 ? 16.388 -14.145 1.249 1.00 77.50 160 ARG A CA 1
ATOM 1214 C C . ARG A 1 160 ? 16.479 -14.952 -0.060 1.00 77.50 160 ARG A C 1
ATOM 1216 O O . ARG A 1 160 ? 15.909 -16.038 -0.119 1.00 77.50 160 ARG A O 1
ATOM 1223 N N . PRO A 1 161 ? 17.245 -14.495 -1.070 1.00 73.56 161 PRO A N 1
ATOM 1224 C CA . PRO A 1 161 ? 17.969 -13.227 -1.135 1.00 73.56 161 PRO A CA 1
ATOM 1225 C C . PRO A 1 161 ? 17.037 -12.117 -1.651 1.00 73.56 161 PRO A C 1
ATOM 1227 O O . PRO A 1 161 ? 16.784 -12.018 -2.844 1.00 73.56 161 PRO A O 1
ATOM 1230 N N . GLY A 1 162 ? 16.503 -11.298 -0.751 1.00 83.50 162 GLY A N 1
ATOM 1231 C CA . GLY A 1 162 ? 15.696 -10.129 -1.075 1.00 83.50 162 GLY A CA 1
ATOM 1232 C C . GLY A 1 162 ? 16.118 -8.996 -0.153 1.00 83.50 162 GLY A C 1
ATOM 1233 O O . GLY A 1 162 ? 16.353 -9.227 1.033 1.00 83.50 162 GLY A O 1
ATOM 1234 N N . GLY A 1 163 ? 16.301 -7.811 -0.722 1.00 92.00 163 GLY A N 1
ATOM 1235 C CA . GLY A 1 163 ? 16.568 -6.573 -0.000 1.00 92.00 163 GLY A CA 1
ATOM 1236 C C . GLY A 1 163 ? 15.300 -5.791 0.289 1.00 92.00 163 GLY A C 1
ATOM 1237 O O . GLY A 1 163 ? 14.187 -6.331 0.278 1.00 92.00 163 GLY A O 1
ATOM 1238 N N . GLY A 1 164 ? 15.485 -4.509 0.563 1.00 96.00 164 GLY A N 1
ATOM 1239 C CA . GLY A 1 164 ? 14.401 -3.572 0.755 1.00 96.00 164 GLY A CA 1
ATOM 1240 C C . GLY A 1 164 ? 13.728 -3.144 -0.541 1.00 96.00 164 GLY A C 1
ATOM 1241 O O . GLY A 1 164 ? 14.191 -3.421 -1.652 1.00 96.00 164 GLY A O 1
ATOM 1242 N N . LEU A 1 165 ? 12.588 -2.478 -0.392 1.00 97.75 165 LEU A N 1
ATOM 1243 C CA . LEU A 1 165 ? 11.838 -1.933 -1.513 1.00 97.75 165 LEU A CA 1
ATOM 1244 C C . LEU A 1 165 ? 12.435 -0.605 -1.975 1.00 97.75 165 LEU A C 1
ATOM 1246 O O . LEU A 1 165 ? 12.670 0.307 -1.185 1.00 97.75 165 LEU A O 1
ATOM 1250 N N . SER A 1 166 ? 12.630 -0.492 -3.279 1.00 96.88 166 SER A N 1
ATOM 1251 C CA . SER A 1 166 ? 13.217 0.643 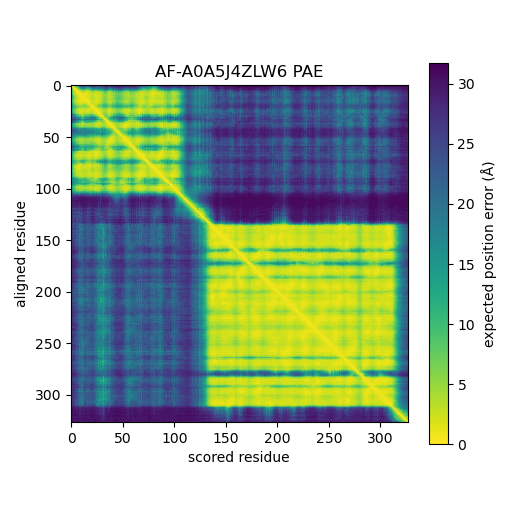-3.979 1.00 96.88 166 SER A CA 1
ATOM 1252 C C . SER A 1 166 ? 12.408 0.937 -5.248 1.00 96.88 166 SER A C 1
ATOM 1254 O O . SER A 1 166 ? 11.268 0.489 -5.394 1.00 96.88 166 SER A O 1
ATOM 1256 N N . VAL A 1 167 ? 12.977 1.704 -6.170 1.00 96.88 167 VAL A N 1
ATOM 1257 C CA . VAL A 1 167 ? 12.370 2.034 -7.461 1.00 96.88 167 VAL A CA 1
ATOM 1258 C C . VAL A 1 167 ? 13.337 1.761 -8.607 1.00 96.88 167 VAL A C 1
ATOM 1260 O O . VAL A 1 167 ? 14.553 1.854 -8.448 1.00 96.88 167 VAL A O 1
ATOM 1263 N N . SER A 1 168 ? 12.803 1.424 -9.776 1.00 95.25 168 SER A N 1
ATOM 1264 C CA . SER A 1 168 ? 13.582 1.215 -10.999 1.00 95.25 168 SER A CA 1
ATOM 1265 C C . SER A 1 168 ? 12.834 1.739 -12.220 1.00 95.25 168 SER A C 1
ATOM 1267 O O . SER A 1 168 ? 11.669 2.127 -12.135 1.00 95.25 168 SER A O 1
ATOM 1269 N N . LYS A 1 169 ? 13.506 1.762 -13.376 1.00 93.56 169 LYS A N 1
ATOM 1270 C CA . LYS A 1 169 ? 12.877 2.127 -14.647 1.00 93.56 169 LYS A CA 1
ATOM 1271 C C . LYS A 1 169 ? 11.639 1.251 -14.872 1.00 93.56 169 LYS A C 1
ATOM 1273 O O . LYS A 1 169 ? 11.703 0.024 -14.719 1.00 93.56 169 LYS A O 1
ATOM 1278 N N . ASN A 1 170 ? 10.546 1.894 -15.276 1.00 90.69 170 ASN A N 1
ATOM 1279 C CA . ASN A 1 170 ? 9.348 1.182 -15.686 1.00 90.69 170 ASN A CA 1
ATOM 1280 C C . ASN A 1 170 ? 9.586 0.266 -16.900 1.00 90.69 170 ASN A C 1
ATOM 1282 O O . ASN A 1 170 ? 10.641 0.286 -17.546 1.00 90.69 170 ASN A O 1
ATOM 1286 N N . ARG A 1 171 ? 8.566 -0.537 -17.204 1.00 89.12 171 ARG A N 1
ATOM 1287 C CA . ARG A 1 171 ? 8.555 -1.487 -18.327 1.00 89.12 171 ARG A CA 1
ATOM 1288 C C . ARG A 1 171 ? 8.334 -0.850 -19.704 1.00 89.12 171 ARG A C 1
ATOM 1290 O O . ARG A 1 171 ? 8.535 -1.517 -20.714 1.00 89.12 171 ARG A O 1
ATOM 1297 N N . ASN A 1 172 ? 7.957 0.424 -19.780 1.00 81.31 172 ASN A N 1
ATOM 1298 C CA . ASN A 1 172 ? 7.756 1.104 -21.054 1.00 81.31 172 ASN A CA 1
ATOM 1299 C C . ASN A 1 172 ? 9.117 1.391 -21.706 1.00 81.31 172 ASN A C 1
ATOM 1301 O O . ASN A 1 172 ? 9.971 2.109 -21.181 1.00 81.31 172 ASN A O 1
ATOM 1305 N N . ASN A 1 173 ? 9.329 0.850 -22.905 1.00 75.38 173 ASN A N 1
ATOM 1306 C CA . ASN A 1 173 ? 10.583 1.067 -23.629 1.00 75.38 173 ASN A CA 1
ATOM 1307 C C . ASN A 1 173 ? 10.781 2.536 -24.036 1.00 75.38 173 ASN A C 1
ATOM 1309 O O . ASN A 1 173 ? 11.920 3.001 -24.080 1.00 75.38 173 ASN A O 1
ATOM 1313 N N . GLU A 1 174 ? 9.687 3.271 -24.235 1.00 80.25 174 GLU A N 1
ATOM 1314 C CA . GLU A 1 174 ? 9.671 4.653 -24.728 1.00 80.25 174 GLU A CA 1
ATOM 1315 C C . GLU A 1 174 ? 9.878 5.715 -23.634 1.00 80.25 174 GLU A C 1
ATOM 1317 O O . GLU A 1 174 ? 10.311 6.824 -23.938 1.00 80.25 174 GLU A O 1
ATOM 1322 N N . SER A 1 175 ? 9.627 5.397 -22.357 1.00 85.81 175 SER A N 1
ATOM 1323 C CA . SER A 1 175 ? 9.777 6.350 -21.247 1.00 85.81 175 SER A CA 1
ATOM 1324 C C . SER A 1 175 ? 10.468 5.714 -20.048 1.00 85.81 175 SER A C 1
ATOM 1326 O O . SER A 1 175 ? 10.177 4.587 -19.677 1.00 85.81 175 SER A O 1
ATOM 1328 N N . ARG A 1 176 ? 11.374 6.443 -19.386 1.00 89.25 176 ARG A N 1
ATOM 1329 C CA . ARG A 1 176 ? 11.972 5.997 -18.111 1.00 89.25 176 ARG A CA 1
ATOM 1330 C C . ARG A 1 176 ? 11.103 6.301 -16.889 1.00 89.25 176 ARG A C 1
ATOM 1332 O O . ARG A 1 176 ? 11.374 5.746 -15.831 1.00 89.25 176 ARG A O 1
ATOM 1339 N N . CYS A 1 177 ? 10.105 7.168 -17.047 1.00 94.00 177 CYS A N 1
ATOM 1340 C CA . CYS A 1 177 ? 9.240 7.663 -15.979 1.00 94.00 177 CYS A CA 1
ATOM 1341 C C . CYS A 1 177 ? 7.755 7.368 -16.288 1.00 94.00 177 CYS A C 1
ATOM 1343 O O . CYS A 1 177 ? 7.387 7.347 -17.469 1.00 94.00 177 CYS A O 1
ATOM 1345 N N . PRO A 1 178 ? 6.892 7.164 -15.276 1.00 95.06 178 PRO A N 1
ATOM 1346 C CA . PRO A 1 178 ? 7.204 7.083 -13.839 1.00 95.06 178 PRO A CA 1
ATOM 1347 C C . PRO A 1 178 ? 8.064 5.858 -13.495 1.00 95.06 178 PRO A C 1
ATOM 1349 O O . PRO A 1 178 ? 8.338 5.054 -14.376 1.00 95.06 178 PRO A O 1
ATOM 1352 N N . LEU A 1 179 ? 8.565 5.738 -12.267 1.00 97.06 179 LEU A N 1
ATOM 1353 C CA . LEU A 1 179 ? 9.363 4.571 -11.874 1.00 97.06 179 LEU A CA 1
ATOM 1354 C C . LEU A 1 179 ? 8.444 3.456 -11.364 1.00 97.06 179 LEU A C 1
ATOM 1356 O O . LEU A 1 179 ? 7.392 3.731 -10.792 1.00 97.06 179 LEU A O 1
ATOM 1360 N N . ASP A 1 180 ? 8.862 2.205 -11.530 1.00 97.00 180 ASP A N 1
ATOM 1361 C CA . ASP A 1 180 ? 8.186 1.061 -10.917 1.00 97.00 180 ASP A CA 1
ATOM 1362 C C . ASP A 1 180 ? 8.774 0.794 -9.534 1.00 97.00 180 ASP A C 1
ATOM 1364 O O . ASP A 1 180 ? 9.984 0.928 -9.328 1.00 97.00 180 ASP A O 1
ATOM 1368 N N . VAL A 1 181 ? 7.933 0.370 -8.593 1.00 98.19 181 VAL A N 1
ATOM 1369 C CA . VAL A 1 181 ? 8.390 -0.094 -7.283 1.00 98.19 181 VAL A CA 1
ATOM 1370 C C . VAL A 1 181 ? 8.959 -1.501 -7.433 1.00 98.19 181 VAL A C 1
ATOM 1372 O O . VAL A 1 181 ? 8.339 -2.391 -8.021 1.00 98.19 181 VAL A O 1
ATOM 1375 N N . VAL A 1 182 ? 10.156 -1.712 -6.896 1.00 97.56 182 VAL A N 1
ATOM 1376 C CA . VAL A 1 182 ? 10.901 -2.965 -7.028 1.00 97.56 182 VAL A CA 1
ATOM 1377 C C . VAL A 1 182 ? 11.477 -3.409 -5.694 1.00 97.56 182 VAL A C 1
ATOM 1379 O O . VAL A 1 182 ? 11.667 -2.610 -4.787 1.00 97.56 182 VAL A O 1
ATOM 1382 N N . GLN A 1 183 ? 11.805 -4.685 -5.584 1.00 97.50 183 GLN A N 1
ATOM 1383 C CA . GLN A 1 183 ? 12.614 -5.230 -4.508 1.00 97.50 183 GLN A CA 1
ATOM 1384 C C . GLN A 1 183 ? 14.085 -5.251 -4.933 1.00 97.50 183 GLN A C 1
ATOM 1386 O O . GLN A 1 183 ? 14.427 -5.744 -6.012 1.00 97.50 183 GLN A O 1
ATOM 1391 N N . ALA A 1 184 ? 14.972 -4.746 -4.079 1.00 95.06 184 ALA A N 1
ATOM 1392 C CA . ALA A 1 184 ? 16.402 -4.882 -4.300 1.00 95.06 184 ALA A CA 1
ATOM 1393 C C . ALA A 1 184 ? 16.806 -6.373 -4.271 1.00 95.06 184 ALA A C 1
ATOM 1395 O O . ALA A 1 184 ? 16.307 -7.141 -3.445 1.00 95.06 184 ALA A O 1
ATOM 1396 N N . PRO A 1 185 ? 17.713 -6.828 -5.150 1.00 89.69 185 PRO A N 1
ATOM 1397 C CA . PRO A 1 185 ? 18.025 -8.252 -5.289 1.00 89.69 185 PRO A CA 1
ATOM 1398 C C . PRO A 1 185 ? 18.851 -8.818 -4.126 1.00 89.69 185 PRO A C 1
ATOM 1400 O O . PRO A 1 185 ? 18.950 -10.034 -3.972 1.00 89.69 185 PRO A O 1
ATOM 1403 N N . LEU A 1 186 ? 19.490 -7.959 -3.327 1.00 87.62 186 LEU A N 1
ATOM 1404 C CA . LEU A 1 186 ? 20.394 -8.361 -2.255 1.00 87.62 186 LEU A CA 1
ATOM 1405 C C . LEU A 1 186 ? 19.943 -7.765 -0.927 1.00 87.62 186 LEU A C 1
ATOM 1407 O O . LEU A 1 186 ? 19.686 -6.575 -0.831 1.00 87.62 186 LEU A O 1
ATOM 1411 N N . TRP A 1 187 ? 19.971 -8.589 0.118 1.00 84.25 187 TRP A N 1
ATOM 1412 C CA . TRP A 1 187 ? 19.583 -8.233 1.489 1.00 84.25 187 TRP A CA 1
ATOM 1413 C C . TRP A 1 187 ? 20.396 -7.094 2.128 1.00 84.25 187 TRP A C 1
ATOM 1415 O O . TRP A 1 187 ? 20.019 -6.614 3.187 1.00 84.25 187 TRP A O 1
ATOM 1425 N N . ARG A 1 188 ? 21.533 -6.707 1.529 1.00 87.50 188 ARG A N 1
ATOM 1426 C CA . ARG A 1 188 ? 22.378 -5.597 2.008 1.00 87.50 188 ARG A CA 1
ATOM 1427 C C . ARG A 1 188 ? 21.862 -4.228 1.575 1.00 87.50 188 ARG A C 1
ATOM 1429 O O . ARG A 1 188 ? 22.323 -3.226 2.102 1.00 87.50 188 ARG A O 1
ATOM 1436 N N . ASP A 1 189 ? 21.006 -4.198 0.561 1.00 92.31 189 ASP A N 1
ATOM 1437 C CA . ASP A 1 189 ? 20.371 -2.979 0.092 1.00 92.31 189 ASP A CA 1
ATOM 1438 C C . ASP A 1 189 ? 19.041 -2.843 0.832 1.00 92.31 189 ASP A C 1
ATOM 1440 O O . ASP A 1 189 ? 18.117 -3.626 0.604 1.00 92.31 189 ASP A O 1
ATOM 1444 N N . ASP A 1 190 ? 18.973 -1.882 1.752 1.00 92.38 190 ASP A N 1
ATOM 1445 C CA . ASP A 1 190 ? 17.778 -1.590 2.547 1.00 92.38 190 ASP A CA 1
ATOM 1446 C C . ASP A 1 190 ? 16.690 -0.861 1.727 1.00 92.38 190 ASP A C 1
ATOM 1448 O O . ASP A 1 190 ? 15.573 -0.665 2.212 1.00 92.38 190 ASP A O 1
ATOM 1452 N N . GLY A 1 191 ? 16.972 -0.518 0.465 1.00 95.56 191 GLY A N 1
ATOM 1453 C CA . GLY A 1 191 ? 16.049 0.162 -0.429 1.00 95.56 191 GLY A CA 1
ATOM 1454 C C . GLY A 1 191 ? 15.883 1.645 -0.101 1.00 95.56 191 GLY A C 1
ATOM 1455 O O . GLY A 1 191 ? 16.788 2.306 0.405 1.00 95.56 191 GLY A O 1
ATOM 1456 N N . LEU A 1 192 ? 14.718 2.194 -0.449 1.00 96.25 192 LEU A N 1
ATOM 1457 C CA . LEU A 1 192 ? 14.378 3.584 -0.160 1.00 96.25 192 LEU A CA 1
ATOM 1458 C C . LEU A 1 192 ? 13.616 3.715 1.166 1.00 96.25 192 LEU A C 1
ATOM 1460 O O . LEU A 1 192 ? 12.843 2.825 1.520 1.00 96.25 192 LEU A O 1
ATOM 1464 N N . PRO A 1 193 ? 13.738 4.866 1.850 1.00 97.38 193 PRO A N 1
ATOM 1465 C CA . PRO A 1 193 ? 12.851 5.208 2.947 1.00 97.38 193 PRO A CA 1
ATOM 1466 C C . PRO A 1 193 ? 11.454 5.567 2.424 1.00 97.38 193 PRO A C 1
ATOM 1468 O O . PRO A 1 193 ? 11.298 6.377 1.500 1.00 97.38 193 PRO A O 1
ATOM 1471 N N . TRP A 1 194 ? 10.433 5.011 3.070 1.00 98.19 194 TRP A N 1
ATOM 1472 C CA . TRP A 1 194 ? 9.018 5.215 2.768 1.00 98.19 194 TRP A CA 1
ATOM 1473 C C . TRP A 1 194 ? 8.276 5.788 3.975 1.00 98.19 194 TRP A C 1
ATOM 1475 O O . TRP A 1 194 ? 8.568 5.461 5.120 1.00 98.19 194 TRP A O 1
ATOM 1485 N N . THR A 1 195 ? 7.289 6.635 3.707 1.00 98.38 195 THR A N 1
ATOM 1486 C CA . THR A 1 195 ? 6.361 7.209 4.686 1.00 98.38 195 THR A CA 1
ATOM 1487 C C . THR A 1 195 ? 4.947 6.739 4.377 1.00 98.38 195 THR A C 1
ATOM 1489 O O . THR A 1 195 ? 4.588 6.557 3.208 1.00 98.38 195 THR A O 1
ATOM 1492 N N . PHE A 1 196 ? 4.143 6.568 5.422 1.00 98.56 196 PHE A N 1
ATOM 1493 C CA . PHE A 1 196 ? 2.766 6.092 5.333 1.00 98.56 196 PHE A CA 1
ATOM 1494 C C . PHE A 1 196 ? 1.798 7.207 5.721 1.00 98.56 196 PHE A C 1
ATOM 1496 O O . PHE A 1 196 ? 2.073 7.965 6.653 1.00 98.56 196 PHE A O 1
ATOM 1503 N N . TRP A 1 197 ? 0.682 7.292 4.999 1.00 98.12 197 TRP A N 1
ATOM 1504 C CA . TRP A 1 197 ? -0.353 8.312 5.173 1.00 98.12 197 TRP A CA 1
ATOM 1505 C C . TRP A 1 197 ? -1.733 7.642 5.191 1.00 98.12 197 TRP A C 1
ATOM 1507 O O . TRP A 1 197 ? -2.302 7.402 4.122 1.00 98.12 197 TRP A O 1
ATOM 1517 N N . PRO A 1 198 ? -2.242 7.269 6.380 1.00 96.88 198 PRO A N 1
ATOM 1518 C CA . PRO A 1 198 ? -3.554 6.649 6.544 1.00 96.88 198 PRO A CA 1
ATOM 1519 C C . PRO A 1 198 ? -4.700 7.547 6.070 1.00 96.88 198 PRO A C 1
ATOM 1521 O O . PRO A 1 198 ? -4.672 8.760 6.263 1.00 96.88 198 PRO A O 1
ATOM 1524 N N . VAL A 1 199 ? -5.751 6.947 5.507 1.00 93.88 199 VAL A N 1
ATOM 1525 C CA . VAL A 1 199 ? -6.939 7.662 5.005 1.00 93.88 199 VAL A CA 1
ATOM 1526 C C . VAL A 1 199 ? -7.669 8.455 6.089 1.00 93.88 199 VAL A C 1
ATOM 1528 O O . VAL A 1 199 ? -8.264 9.494 5.815 1.00 93.88 199 VAL A O 1
ATOM 1531 N N . ASN A 1 200 ? -7.621 7.966 7.326 1.00 88.62 200 ASN A N 1
ATOM 1532 C CA . ASN A 1 200 ? -8.250 8.574 8.494 1.00 88.62 200 ASN A CA 1
ATOM 1533 C C . ASN A 1 200 ? -7.392 9.679 9.136 1.00 88.62 200 ASN A C 1
ATOM 1535 O O . ASN A 1 200 ? -7.816 10.249 10.137 1.00 88.62 200 ASN A O 1
ATOM 1539 N N . ASN A 1 201 ? -6.213 9.985 8.578 1.00 90.75 201 ASN A N 1
ATOM 1540 C CA . ASN A 1 201 ? -5.237 10.928 9.129 1.00 90.75 201 ASN A CA 1
ATOM 1541 C C . ASN A 1 201 ? -4.804 10.611 10.578 1.00 90.75 201 ASN A C 1
ATOM 1543 O O . ASN A 1 201 ? -4.424 11.522 11.313 1.00 90.75 201 ASN A O 1
ATOM 1547 N N . ASP A 1 202 ? -4.861 9.340 10.996 1.00 91.12 202 ASP A N 1
ATOM 1548 C CA . ASP A 1 202 ? -4.381 8.910 12.315 1.00 91.12 202 ASP A CA 1
ATOM 1549 C C . ASP A 1 202 ? -2.851 9.072 12.417 1.00 91.12 202 ASP A C 1
ATOM 1551 O O . ASP A 1 202 ? -2.128 9.037 11.414 1.00 91.12 202 ASP A O 1
ATOM 1555 N N . THR A 1 203 ? -2.337 9.255 13.632 1.00 94.81 203 THR A N 1
ATOM 1556 C CA . THR A 1 203 ? -0.891 9.374 13.877 1.00 94.81 203 THR A CA 1
ATOM 1557 C C . THR A 1 203 ? -0.193 8.022 13.830 1.00 94.81 203 THR A C 1
ATOM 1559 O O . THR A 1 203 ? 0.999 7.961 13.538 1.00 94.81 203 THR A O 1
ATOM 1562 N N . VAL A 1 204 ? -0.936 6.943 14.085 1.00 96.44 204 VAL A N 1
ATOM 1563 C CA . VAL A 1 204 ? -0.442 5.565 14.075 1.00 96.44 204 VAL A CA 1
ATOM 1564 C C . VAL A 1 204 ? -0.889 4.856 12.801 1.00 96.44 204 VAL A C 1
ATOM 1566 O O . VAL A 1 204 ? -2.058 4.899 12.416 1.00 96.44 204 VAL A O 1
ATOM 1569 N N . VAL A 1 205 ? 0.039 4.153 12.157 1.00 97.44 205 VAL A N 1
ATOM 1570 C CA . VAL A 1 205 ? -0.256 3.303 11.003 1.00 97.44 205 VAL A CA 1
ATOM 1571 C C . VAL A 1 205 ? -0.815 1.978 11.505 1.00 97.44 205 VAL A C 1
ATOM 1573 O O . VAL A 1 205 ? -0.160 1.254 12.254 1.00 97.44 205 VAL A O 1
ATOM 1576 N N . ARG A 1 206 ? -2.030 1.642 11.076 1.00 93.06 206 ARG A N 1
ATOM 1577 C CA . ARG A 1 206 ? -2.755 0.449 11.526 1.00 93.06 206 ARG A CA 1
ATOM 1578 C C . ARG A 1 206 ? -2.988 -0.520 10.381 1.00 93.06 206 ARG A C 1
ATOM 1580 O O . ARG A 1 206 ? -3.135 -0.108 9.227 1.00 93.06 206 ARG A O 1
ATOM 1587 N N . VAL A 1 207 ? -3.054 -1.809 10.703 1.00 90.81 207 VAL A N 1
ATOM 1588 C CA . VAL A 1 207 ? -3.418 -2.835 9.719 1.00 90.81 207 VAL A CA 1
ATOM 1589 C C . VAL A 1 207 ? -4.822 -2.575 9.165 1.00 90.81 207 VAL A C 1
ATOM 1591 O O . VAL A 1 207 ? -5.626 -1.883 9.786 1.00 90.81 207 VAL A O 1
ATOM 1594 N N . LEU A 1 208 ? -5.119 -3.104 7.976 1.00 88.44 208 LEU A N 1
ATOM 1595 C CA . LEU A 1 208 ? -6.429 -3.031 7.308 1.00 88.44 208 LEU A CA 1
ATOM 1596 C C . LEU A 1 208 ? -6.959 -1.610 7.021 1.00 88.44 208 LEU A C 1
ATOM 1598 O O . LEU A 1 208 ? -8.059 -1.465 6.492 1.00 88.44 208 LEU A O 1
ATOM 1602 N N . THR A 1 209 ? -6.168 -0.573 7.294 1.00 89.06 209 THR A N 1
ATOM 1603 C CA . THR A 1 209 ? -6.495 0.824 6.992 1.00 89.06 209 THR A CA 1
ATOM 1604 C C . THR A 1 209 ? -5.957 1.192 5.613 1.00 89.06 209 THR A C 1
ATOM 1606 O O . THR A 1 209 ? -4.782 0.951 5.329 1.00 89.06 209 THR A O 1
ATOM 1609 N N . ASP A 1 210 ? -6.797 1.783 4.755 1.00 94.31 210 ASP A N 1
ATOM 1610 C CA . ASP A 1 210 ? -6.333 2.330 3.476 1.00 94.31 210 ASP A CA 1
ATOM 1611 C C . ASP A 1 210 ? -5.295 3.428 3.732 1.00 94.31 210 ASP A C 1
ATOM 1613 O O . ASP A 1 210 ? -5.516 4.331 4.539 1.00 94.31 210 ASP A O 1
ATOM 1617 N N . LEU A 1 211 ? -4.167 3.374 3.034 1.00 97.75 211 LEU A N 1
ATOM 1618 C CA . LEU A 1 211 ? -3.087 4.341 3.173 1.00 97.75 211 LEU A CA 1
ATOM 1619 C C . LEU A 1 211 ? -2.395 4.623 1.839 1.00 97.75 211 LEU A C 1
ATOM 1621 O O . LEU A 1 211 ? -2.403 3.798 0.920 1.00 97.75 211 LEU A O 1
ATOM 1625 N N . ASN A 1 212 ? -1.777 5.799 1.741 1.00 98.69 212 ASN A N 1
ATOM 1626 C CA . ASN A 1 212 ? -0.813 6.099 0.689 1.00 98.69 212 ASN A CA 1
ATOM 1627 C C . ASN A 1 212 ? 0.608 5.824 1.193 1.00 98.69 212 ASN A C 1
ATOM 1629 O O . ASN A 1 212 ? 0.926 6.061 2.360 1.00 98.69 212 ASN A O 1
ATOM 1633 N N . ILE A 1 213 ? 1.474 5.368 0.289 1.00 98.75 213 ILE A N 1
ATOM 1634 C CA . ILE A 1 213 ? 2.889 5.090 0.557 1.00 98.75 213 ILE A CA 1
ATOM 1635 C C . ILE A 1 213 ? 3.706 6.032 -0.315 1.00 98.75 213 ILE A C 1
ATOM 1637 O O . ILE A 1 213 ? 3.480 6.110 -1.524 1.00 98.75 213 ILE A O 1
ATOM 1641 N N . LYS A 1 214 ? 4.629 6.779 0.288 1.00 98.00 214 LYS A N 1
ATOM 1642 C CA . LYS A 1 214 ? 5.398 7.819 -0.403 1.00 98.00 214 LYS A CA 1
ATOM 1643 C C . LYS A 1 214 ? 6.856 7.799 0.021 1.00 98.00 214 LYS A C 1
ATOM 1645 O O . LYS A 1 214 ? 7.138 7.791 1.216 1.00 98.00 214 LYS A O 1
ATOM 1650 N N . SER A 1 215 ? 7.769 7.920 -0.937 1.00 97.75 215 SER A N 1
ATOM 1651 C CA . SER A 1 215 ? 9.154 8.312 -0.656 1.00 97.75 215 SER A CA 1
ATOM 1652 C C . SER A 1 215 ? 9.383 9.791 -0.985 1.00 97.75 215 SER A C 1
ATOM 1654 O O . SER A 1 215 ? 8.756 10.351 -1.886 1.00 97.75 215 SER A O 1
ATOM 1656 N N . SER A 1 216 ? 10.277 10.432 -0.236 1.00 95.12 216 SER A N 1
ATOM 1657 C CA . SER A 1 216 ? 10.747 11.801 -0.505 1.00 95.12 216 SER A CA 1
ATOM 1658 C C . SER A 1 216 ? 12.157 11.816 -1.105 1.00 95.12 216 SER A C 1
ATOM 1660 O O . SER A 1 216 ? 12.750 12.884 -1.242 1.00 95.12 216 SER A O 1
ATOM 1662 N N . THR A 1 217 ? 12.707 10.646 -1.448 1.00 93.75 217 THR A N 1
ATOM 1663 C CA . THR A 1 217 ? 14.032 10.539 -2.061 1.00 93.75 217 THR A CA 1
ATOM 1664 C C . THR A 1 217 ? 14.037 11.200 -3.444 1.00 93.75 217 THR A C 1
ATOM 1666 O O . THR A 1 217 ? 13.164 10.894 -4.261 1.00 93.75 217 THR A O 1
ATOM 1669 N N . PRO A 1 218 ? 15.006 12.086 -3.742 1.00 93.94 218 PRO A N 1
ATOM 1670 C CA . PRO A 1 218 ? 15.138 12.684 -5.066 1.00 93.94 218 PRO A CA 1
ATOM 1671 C C . PRO A 1 218 ? 15.369 11.627 -6.151 1.00 93.94 218 PRO A C 1
ATOM 1673 O O . PRO A 1 218 ? 16.135 10.684 -5.955 1.00 93.94 218 PRO A O 1
ATOM 1676 N N . THR A 1 219 ? 14.752 11.804 -7.321 1.00 93.88 219 THR A N 1
ATOM 1677 C CA . THR A 1 219 ? 14.974 10.937 -8.490 1.00 93.88 219 THR A CA 1
ATOM 1678 C C . THR A 1 219 ? 15.133 11.755 -9.764 1.00 93.88 219 THR A C 1
ATOM 1680 O O . THR A 1 219 ? 14.945 12.968 -9.765 1.00 93.88 219 THR A O 1
ATOM 1683 N N . ILE A 1 220 ? 15.458 11.078 -10.866 1.00 91.50 220 ILE A N 1
ATOM 1684 C CA . ILE A 1 220 ? 15.496 11.687 -12.202 1.00 91.50 220 ILE A CA 1
ATOM 1685 C C . ILE A 1 220 ? 14.105 12.049 -12.748 1.00 91.50 220 ILE A C 1
ATOM 1687 O O . ILE A 1 220 ? 14.012 12.775 -13.734 1.00 91.50 220 ILE A O 1
ATOM 1691 N N . CYS A 1 221 ? 13.037 11.511 -12.157 1.00 94.38 221 CYS A N 1
ATOM 1692 C CA . CYS A 1 221 ? 11.668 11.744 -12.591 1.00 94.38 221 CYS A CA 1
ATOM 1693 C C . CYS A 1 221 ? 11.067 12.925 -11.819 1.00 94.38 221 CYS A C 1
ATOM 1695 O O . CYS A 1 221 ? 11.237 13.037 -10.607 1.00 94.38 221 CYS A O 1
ATOM 1697 N N . ILE A 1 222 ? 10.338 13.787 -12.532 1.00 95.19 222 ILE A N 1
ATOM 1698 C CA . ILE A 1 222 ? 9.569 14.910 -11.959 1.00 95.19 222 ILE A CA 1
ATOM 1699 C C . ILE A 1 222 ? 8.331 14.386 -11.210 1.00 95.19 222 ILE A C 1
ATOM 1701 O O . ILE A 1 222 ? 7.841 15.024 -10.279 1.00 95.19 222 ILE A O 1
ATOM 1705 N N . GLN A 1 223 ? 7.824 13.229 -11.638 1.00 96.12 223 GLN A N 1
ATOM 1706 C CA . GLN A 1 223 ? 6.692 12.531 -11.045 1.00 96.12 223 GLN A CA 1
ATOM 1707 C C . GLN A 1 223 ? 6.930 12.202 -9.571 1.00 96.12 223 GLN A C 1
ATOM 1709 O O . GLN A 1 223 ? 8.058 11.989 -9.123 1.00 96.12 223 GLN A O 1
ATOM 1714 N N . SER A 1 224 ? 5.839 12.100 -8.816 1.00 97.19 224 SER A N 1
ATOM 1715 C CA . SER A 1 224 ? 5.912 11.751 -7.400 1.00 97.19 224 SER A CA 1
ATOM 1716 C C . SER A 1 224 ? 6.387 10.302 -7.201 1.00 97.19 224 SER A C 1
ATOM 1718 O O . SER A 1 224 ? 6.143 9.428 -8.035 1.00 97.19 224 SER A O 1
ATOM 1720 N N . LEU A 1 225 ? 6.992 10.012 -6.044 1.00 98.00 225 LEU A N 1
ATOM 1721 C CA . LEU A 1 225 ? 7.220 8.640 -5.566 1.00 98.00 225 LEU A CA 1
ATOM 1722 C C . LEU A 1 225 ? 6.079 8.135 -4.672 1.00 98.00 225 LEU A C 1
ATOM 1724 O O . LEU A 1 225 ? 6.311 7.426 -3.692 1.00 98.00 225 LEU A O 1
ATOM 1728 N N . VAL A 1 226 ? 4.844 8.538 -4.969 1.00 98.75 226 VAL A N 1
ATOM 1729 C CA . VAL A 1 226 ? 3.656 7.989 -4.312 1.00 98.75 226 VAL A CA 1
ATOM 1730 C C . VAL A 1 226 ? 3.247 6.723 -5.049 1.00 98.75 226 VAL A C 1
ATOM 1732 O O . VAL A 1 226 ? 3.104 6.752 -6.271 1.00 98.75 226 VAL A O 1
ATOM 1735 N N . TRP A 1 227 ? 3.058 5.629 -4.316 1.00 98.75 227 TRP A N 1
ATOM 1736 C CA . TRP A 1 227 ? 2.638 4.355 -4.890 1.00 98.75 227 TRP A CA 1
ATOM 1737 C C . TRP A 1 227 ? 1.271 4.477 -5.557 1.00 98.75 227 TRP A C 1
ATOM 1739 O O . TRP A 1 227 ? 0.345 5.101 -5.033 1.00 98.75 227 TRP A O 1
ATOM 1749 N N . LYS A 1 228 ? 1.149 3.832 -6.711 1.00 98.06 228 LYS A N 1
ATOM 1750 C CA . LYS A 1 228 ? -0.057 3.783 -7.522 1.00 98.06 228 LYS A CA 1
ATOM 1751 C C . LYS A 1 228 ? -0.112 2.457 -8.266 1.00 98.06 228 LYS A C 1
ATOM 1753 O O . LYS A 1 228 ? 0.896 1.972 -8.769 1.00 98.06 228 LYS A O 1
ATOM 1758 N N . LEU A 1 229 ? -1.297 1.874 -8.373 1.00 96.81 229 LEU A N 1
ATOM 1759 C CA . LEU A 1 229 ? -1.517 0.725 -9.238 1.00 96.81 229 LEU A CA 1
ATOM 1760 C C . LEU A 1 229 ? -1.528 1.170 -10.709 1.00 96.81 229 LEU A C 1
ATOM 1762 O O . LEU A 1 229 ? -2.268 2.088 -11.084 1.00 96.81 229 LEU A O 1
ATOM 1766 N N . SER A 1 230 ? -0.713 0.524 -11.539 1.00 94.62 230 SER A N 1
ATOM 1767 C CA . SER A 1 230 ? -0.626 0.803 -12.971 1.00 94.62 230 SER A CA 1
ATOM 1768 C C . SER A 1 230 ? -1.923 0.443 -13.700 1.00 94.62 230 SER A C 1
ATOM 1770 O O . SER A 1 230 ? -2.831 -0.186 -13.149 1.00 94.62 230 SER A O 1
ATOM 1772 N N . ASP A 1 231 ? -2.009 0.815 -14.976 1.00 92.69 231 ASP A N 1
ATOM 1773 C CA . ASP A 1 231 ? -2.930 0.136 -15.884 1.00 92.69 231 ASP A CA 1
ATOM 1774 C C . ASP A 1 231 ? -2.550 -1.340 -16.040 1.00 92.69 231 ASP A C 1
ATOM 1776 O O . ASP A 1 231 ? -1.417 -1.743 -15.758 1.00 92.69 231 ASP A O 1
ATOM 1780 N N . TYR A 1 232 ? -3.525 -2.152 -16.449 1.00 91.75 232 TYR A N 1
ATOM 1781 C CA . TYR A 1 232 ? -3.287 -3.565 -16.709 1.00 91.75 232 TYR A CA 1
ATOM 1782 C C . TYR A 1 232 ? -2.336 -3.720 -17.889 1.00 91.75 232 TYR A C 1
ATOM 1784 O O . TYR A 1 232 ? -2.638 -3.271 -18.996 1.00 91.75 232 TYR A O 1
ATOM 1792 N N . ASP A 1 233 ? -1.222 -4.402 -17.666 1.00 91.25 233 ASP A N 1
ATOM 1793 C CA . ASP A 1 233 ? -0.315 -4.755 -18.736 1.00 91.25 233 ASP A CA 1
ATOM 1794 C C . ASP A 1 233 ? -0.694 -6.118 -19.321 1.00 91.25 233 ASP A C 1
ATOM 1796 O O . ASP A 1 233 ? -0.441 -7.173 -18.730 1.00 91.25 233 ASP A O 1
ATOM 1800 N N . ALA A 1 234 ? -1.297 -6.088 -20.509 1.00 91.88 234 ALA A N 1
ATOM 1801 C CA . ALA A 1 234 ? -1.738 -7.283 -21.215 1.00 91.88 234 ALA A CA 1
ATOM 1802 C C . ALA A 1 234 ? -0.584 -8.153 -21.749 1.00 91.88 234 ALA A C 1
ATOM 1804 O O . ALA A 1 234 ? -0.805 -9.333 -22.005 1.00 91.88 234 ALA A O 1
ATOM 1805 N N . SER A 1 235 ? 0.637 -7.618 -21.899 1.00 90.50 235 SER A N 1
ATOM 1806 C CA . SER A 1 235 ? 1.785 -8.380 -22.426 1.00 90.50 235 SER A CA 1
ATOM 1807 C C . SER A 1 235 ? 2.271 -9.458 -21.455 1.00 90.50 235 SER A C 1
ATOM 1809 O O . SER A 1 235 ? 2.755 -10.505 -21.876 1.00 90.50 235 SER A O 1
ATOM 1811 N N . VAL A 1 236 ? 2.107 -9.212 -20.154 1.00 91.75 236 VAL A N 1
ATOM 1812 C CA . VAL A 1 236 ? 2.513 -10.119 -19.067 1.00 91.75 236 VAL A CA 1
ATOM 1813 C C . VAL A 1 236 ? 1.359 -1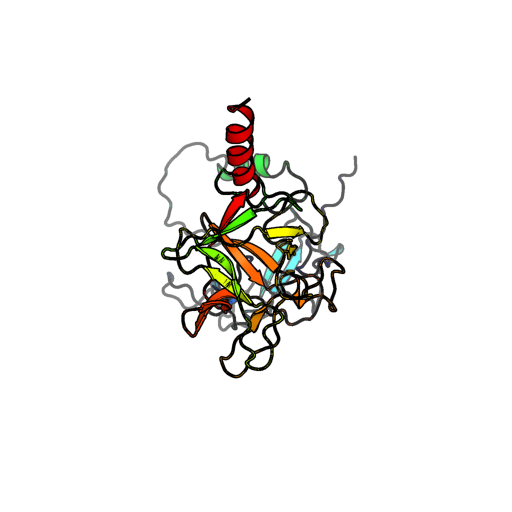0.496 -18.141 1.00 91.75 236 VAL A C 1
ATOM 1815 O O . VAL A 1 236 ? 1.523 -11.302 -17.226 1.00 91.75 236 VAL A O 1
ATOM 1818 N N . GLY A 1 237 ? 0.182 -9.922 -18.379 1.00 91.31 237 GLY A N 1
ATOM 1819 C CA . GLY A 1 237 ? -1.047 -10.208 -17.661 1.00 91.31 237 GLY A CA 1
ATOM 1820 C C . GLY A 1 237 ? -1.037 -9.730 -16.210 1.00 91.31 237 GLY A C 1
ATOM 1821 O O . GLY A 1 237 ? -1.524 -10.443 -15.330 1.00 91.31 237 GLY A O 1
ATOM 1822 N N . ARG A 1 238 ? -0.457 -8.555 -15.932 1.00 93.00 238 ARG A N 1
ATOM 1823 C CA . ARG A 1 238 ? -0.245 -8.058 -14.561 1.00 93.00 238 ARG A CA 1
ATOM 1824 C C . ARG A 1 238 ? -0.615 -6.590 -14.391 1.00 93.00 238 ARG A C 1
ATOM 1826 O O . ARG A 1 238 ? -0.450 -5.780 -15.293 1.00 93.00 238 ARG A O 1
ATOM 1833 N N . PHE A 1 239 ? -1.059 -6.255 -13.182 1.00 94.88 239 PHE A N 1
ATOM 1834 C CA . PHE A 1 239 ? -1.048 -4.885 -12.672 1.00 94.88 239 PHE A CA 1
ATOM 1835 C C . PHE A 1 239 ? 0.210 -4.700 -11.827 1.00 94.88 239 PHE A C 1
ATOM 1837 O O . PHE A 1 239 ? 0.451 -5.501 -10.921 1.00 94.88 239 PHE A O 1
ATOM 1844 N N . PHE A 1 240 ? 0.983 -3.656 -12.097 1.00 96.94 240 PHE A N 1
ATOM 1845 C CA . PHE A 1 240 ? 2.207 -3.336 -11.372 1.00 96.94 240 PHE A CA 1
ATOM 1846 C C . PHE A 1 240 ? 1.970 -2.236 -10.342 1.00 96.94 240 PHE A C 1
ATOM 1848 O O . PHE A 1 240 ? 1.043 -1.432 -10.459 1.00 96.94 240 PHE A O 1
ATOM 1855 N N . VAL A 1 241 ? 2.829 -2.189 -9.330 1.00 98.06 241 VAL A N 1
ATOM 1856 C CA . VAL A 1 241 ? 2.924 -1.042 -8.429 1.00 98.06 241 VAL A CA 1
ATOM 1857 C C . VAL A 1 241 ? 3.942 -0.073 -9.023 1.00 98.06 241 VAL A C 1
ATOM 1859 O O . VAL A 1 241 ? 5.146 -0.321 -9.009 1.00 98.06 241 VAL A O 1
ATOM 1862 N N . THR A 1 242 ? 3.435 1.026 -9.567 1.00 97.50 242 THR A N 1
ATOM 1863 C CA . THR A 1 242 ? 4.206 2.140 -10.128 1.00 97.50 242 THR A CA 1
ATOM 1864 C C . THR A 1 242 ? 4.206 3.321 -9.156 1.00 97.50 242 THR A C 1
ATOM 1866 O O . THR A 1 242 ? 3.544 3.300 -8.115 1.00 97.50 242 THR A O 1
ATOM 1869 N N . THR A 1 243 ? 4.951 4.370 -9.485 1.00 98.00 243 THR A N 1
ATOM 1870 C CA . THR A 1 243 ? 4.864 5.674 -8.829 1.00 98.00 243 THR A CA 1
ATOM 1871 C C . THR A 1 243 ? 3.958 6.645 -9.602 1.00 98.00 243 THR A C 1
ATOM 1873 O O . THR A 1 243 ? 3.204 6.216 -10.478 1.00 98.00 243 THR A O 1
ATOM 1876 N N . ASP A 1 244 ? 4.017 7.945 -9.288 1.00 97.56 244 ASP A N 1
ATOM 1877 C CA . ASP A 1 244 ? 3.145 9.009 -9.818 1.00 97.56 244 ASP A CA 1
ATOM 1878 C C . ASP A 1 244 ? 1.702 8.984 -9.288 1.00 97.56 244 ASP A C 1
ATOM 1880 O O . ASP A 1 244 ? 0.735 9.372 -9.949 1.00 97.56 244 ASP A O 1
ATOM 1884 N N . GLY A 1 245 ? 1.539 8.493 -8.060 1.00 97.56 245 GLY A N 1
ATOM 1885 C CA . GLY A 1 245 ? 0.321 8.677 -7.284 1.00 97.56 245 GLY A CA 1
ATOM 1886 C C . GLY A 1 245 ? 0.190 10.087 -6.700 1.00 97.56 245 GLY A C 1
ATOM 1887 O O . GLY A 1 245 ? 1.076 10.941 -6.787 1.00 97.56 245 GLY A O 1
ATOM 1888 N N . VAL A 1 246 ? -0.926 10.311 -6.019 1.00 96.94 246 VAL A N 1
ATOM 1889 C CA . VAL A 1 246 ? -1.210 11.533 -5.259 1.00 96.94 246 VAL A CA 1
ATOM 1890 C C . VAL A 1 246 ? -1.642 11.122 -3.858 1.00 96.94 246 VAL A C 1
ATOM 1892 O O . VAL A 1 246 ? -2.428 10.185 -3.716 1.00 96.94 246 VAL A O 1
ATOM 1895 N N . VAL A 1 247 ? -1.111 11.804 -2.840 1.00 97.25 247 VAL A N 1
ATOM 1896 C CA . VAL A 1 247 ? -1.500 11.596 -1.437 1.00 97.25 247 VAL A CA 1
ATOM 1897 C C . VAL A 1 247 ? -2.835 12.291 -1.163 1.00 97.25 247 VAL A C 1
ATOM 1899 O O . VAL A 1 247 ? -3.034 13.432 -1.580 1.00 97.25 247 VAL A O 1
ATOM 1902 N N . GLY A 1 248 ? -3.722 11.625 -0.425 1.00 94.50 248 GLY A N 1
ATOM 1903 C CA . GLY A 1 248 ? -5.010 12.166 -0.001 1.00 94.50 248 GLY A CA 1
ATOM 1904 C C . GLY A 1 248 ? -6.092 12.114 -1.081 1.00 94.50 248 GLY A C 1
ATOM 1905 O O . GLY A 1 248 ? -6.031 11.323 -2.023 1.00 94.50 248 GLY A O 1
ATOM 1906 N N . ASN A 1 249 ? -7.119 12.953 -0.914 1.00 94.31 249 ASN A N 1
ATOM 1907 C CA . ASN A 1 249 ? -8.330 12.980 -1.745 1.00 94.31 249 ASN A CA 1
ATOM 1908 C C . ASN A 1 249 ? -8.988 11.592 -1.896 1.00 94.31 249 ASN A C 1
ATOM 1910 O O . ASN A 1 249 ? -9.149 11.132 -3.031 1.00 94.31 249 ASN A O 1
ATOM 1914 N N . PRO A 1 250 ? -9.332 10.897 -0.790 1.00 92.88 250 PRO A N 1
ATOM 1915 C CA . PRO A 1 250 ? -9.900 9.554 -0.853 1.00 92.88 250 PRO A CA 1
ATOM 1916 C C . PRO A 1 250 ? -11.199 9.552 -1.656 1.00 92.88 250 PRO A C 1
ATOM 1918 O O . PRO A 1 250 ? -12.121 10.320 -1.389 1.00 92.88 250 PRO A O 1
ATOM 1921 N N . GLY A 1 251 ? -11.247 8.704 -2.676 1.00 87.81 251 GLY A N 1
ATOM 1922 C CA . GLY A 1 251 ? -12.374 8.631 -3.588 1.00 87.81 251 GLY A CA 1
ATOM 1923 C C . GLY A 1 251 ? -12.031 7.860 -4.851 1.00 87.81 251 GLY A C 1
ATOM 1924 O O . GLY A 1 251 ? -10.904 7.410 -5.060 1.00 87.81 251 GLY A O 1
ATOM 1925 N N . CYS A 1 252 ? -13.005 7.753 -5.749 1.00 88.56 252 CYS A N 1
ATOM 1926 C CA . CYS A 1 252 ? -12.854 6.999 -6.993 1.00 88.56 252 CYS A CA 1
ATOM 1927 C C . CYS A 1 252 ? -11.752 7.572 -7.907 1.00 88.56 252 CYS A C 1
ATOM 1929 O O . CYS A 1 252 ? -11.101 6.820 -8.627 1.00 88.56 252 CYS A O 1
ATOM 1931 N N . GLY A 1 253 ? -11.494 8.885 -7.838 1.00 90.25 253 GLY A N 1
ATOM 1932 C CA . GLY A 1 253 ? -10.433 9.547 -8.608 1.00 90.25 253 GLY A CA 1
ATOM 1933 C C . GLY A 1 253 ? -9.008 9.194 -8.163 1.00 90.25 253 GLY A C 1
ATOM 1934 O O . GLY A 1 253 ? -8.082 9.288 -8.962 1.00 90.25 253 GLY A O 1
ATOM 1935 N N . THR A 1 254 ? -8.821 8.748 -6.918 1.00 94.69 254 THR A N 1
ATOM 1936 C CA . THR A 1 254 ? -7.514 8.341 -6.369 1.00 94.69 254 THR A CA 1
ATOM 1937 C C . THR A 1 254 ? -7.474 6.867 -5.990 1.00 94.69 254 THR A C 1
ATOM 1939 O O . THR A 1 254 ? -6.508 6.430 -5.376 1.00 94.69 254 THR A O 1
ATOM 1942 N N . LEU A 1 255 ? -8.482 6.080 -6.385 1.00 92.31 255 LEU A N 1
ATOM 1943 C CA . LEU A 1 255 ? -8.687 4.690 -5.966 1.00 92.31 255 LEU A CA 1
ATOM 1944 C C . LEU A 1 255 ? -7.419 3.829 -6.060 1.00 92.31 255 LEU A C 1
ATOM 1946 O O . LEU A 1 255 ? -7.133 3.032 -5.174 1.00 92.31 255 LEU A O 1
ATOM 1950 N N . ARG A 1 256 ? -6.637 4.023 -7.126 1.00 94.94 256 ARG A N 1
ATOM 1951 C CA . ARG A 1 256 ? -5.413 3.263 -7.408 1.00 94.94 256 ARG A CA 1
ATOM 1952 C C . ARG A 1 256 ? -4.211 3.635 -6.531 1.00 94.94 256 ARG A C 1
ATOM 1954 O O . ARG A 1 256 ? -3.197 2.956 -6.614 1.00 94.94 256 ARG A O 1
ATOM 1961 N N . ASN A 1 257 ? -4.307 4.676 -5.708 1.00 97.69 257 ASN A N 1
ATOM 1962 C CA . ASN A 1 257 ? -3.222 5.153 -4.843 1.00 97.69 257 ASN A CA 1
ATOM 1963 C C . ASN A 1 257 ? -3.309 4.574 -3.418 1.00 97.69 257 ASN A C 1
ATOM 1965 O O . ASN A 1 257 ? -2.459 4.876 -2.579 1.00 97.69 257 ASN A O 1
ATOM 1969 N N . TRP A 1 258 ? -4.358 3.799 -3.123 1.00 96.31 258 TRP A N 1
ATOM 1970 C CA . TRP A 1 258 ? -4.671 3.312 -1.783 1.00 96.31 258 TRP A CA 1
ATOM 1971 C C . TRP A 1 258 ? -4.342 1.828 -1.648 1.00 96.31 258 TRP A C 1
ATOM 1973 O O . TRP A 1 258 ? -4.836 0.988 -2.401 1.00 96.31 258 TRP A O 1
ATOM 1983 N N . PHE A 1 259 ? -3.511 1.525 -0.659 1.00 97.38 259 PHE A N 1
ATOM 1984 C CA . PHE A 1 259 ? -3.076 0.180 -0.300 1.00 97.38 259 PHE A CA 1
ATOM 1985 C C . PHE A 1 259 ? -3.377 -0.071 1.174 1.00 97.38 259 PHE A C 1
ATOM 1987 O O . PHE A 1 259 ? -3.655 0.862 1.920 1.00 97.38 259 PHE A O 1
ATOM 1994 N N . ARG A 1 260 ? -3.292 -1.324 1.608 1.00 94.94 260 ARG A N 1
ATOM 1995 C CA . ARG A 1 260 ? -3.387 -1.715 3.016 1.00 94.94 260 ARG A CA 1
ATOM 1996 C C . ARG A 1 260 ? -2.169 -2.516 3.419 1.00 94.94 260 ARG A C 1
ATOM 1998 O O . ARG A 1 260 ? -1.588 -3.226 2.597 1.00 94.94 260 ARG A O 1
ATOM 2005 N N . ILE A 1 261 ? -1.837 -2.429 4.698 1.00 96.81 261 ILE A N 1
ATOM 2006 C CA . ILE A 1 261 ? -0.932 -3.365 5.355 1.00 96.81 261 ILE A CA 1
ATOM 2007 C C . ILE A 1 261 ? -1.800 -4.391 6.076 1.00 96.81 261 ILE A C 1
ATOM 2009 O O . ILE A 1 261 ? -2.703 -4.027 6.827 1.00 96.81 261 ILE A O 1
ATOM 2013 N N . GLU A 1 262 ? -1.540 -5.670 5.855 1.00 92.44 262 GLU A N 1
ATOM 2014 C CA . GLU A 1 262 ? -2.179 -6.761 6.586 1.00 92.44 262 GLU A CA 1
ATOM 2015 C C . GLU A 1 262 ? -1.124 -7.536 7.361 1.00 92.44 262 GLU A C 1
ATOM 2017 O O . GLU A 1 262 ? 0.014 -7.676 6.908 1.00 92.44 262 GLU A O 1
ATOM 2022 N N . LYS A 1 263 ? -1.516 -8.058 8.523 1.00 87.00 263 LYS A N 1
ATOM 2023 C CA . LYS A 1 263 ? -0.694 -9.005 9.268 1.00 87.00 263 LYS A CA 1
ATOM 2024 C C . LYS A 1 263 ? -0.861 -10.394 8.659 1.00 87.00 263 LYS A C 1
ATOM 2026 O O . LYS A 1 263 ? -1.986 -10.836 8.425 1.00 87.00 263 LYS A O 1
ATOM 2031 N N . ASP A 1 264 ? 0.247 -11.078 8.414 1.00 82.75 264 ASP A N 1
ATOM 2032 C CA . ASP A 1 264 ? 0.269 -12.460 7.946 1.00 82.75 264 ASP A CA 1
ATOM 2033 C C . ASP A 1 264 ? 1.287 -13.241 8.780 1.00 82.75 264 ASP A C 1
ATOM 2035 O O . ASP A 1 264 ? 2.498 -13.111 8.604 1.00 82.75 264 ASP A O 1
ATOM 2039 N N . ARG A 1 265 ? 0.769 -14.027 9.733 1.00 79.44 265 ARG A N 1
ATOM 2040 C CA . ARG A 1 265 ? 1.545 -14.672 10.806 1.00 79.44 265 ARG A CA 1
ATOM 2041 C C . ARG A 1 265 ? 2.303 -13.635 11.647 1.00 79.44 265 ARG A C 1
ATOM 2043 O O . ARG A 1 265 ? 1.663 -12.803 12.293 1.00 79.44 265 ARG A O 1
ATOM 2050 N N . ASP A 1 266 ? 3.630 -13.704 11.642 1.00 82.56 266 ASP A N 1
ATOM 2051 C CA . ASP A 1 266 ? 4.526 -12.850 12.423 1.00 82.56 266 ASP A CA 1
ATOM 2052 C C . ASP A 1 266 ? 5.019 -11.627 11.630 1.00 82.56 266 ASP A C 1
ATOM 2054 O O . ASP A 1 266 ? 5.639 -10.736 12.204 1.00 82.56 266 ASP A O 1
ATOM 2058 N N . ASP A 1 267 ? 4.698 -11.554 10.334 1.00 89.25 267 ASP A N 1
ATOM 2059 C CA . ASP A 1 267 ? 5.153 -10.514 9.413 1.00 89.25 267 ASP A CA 1
ATOM 2060 C C . ASP A 1 267 ? 3.971 -9.733 8.814 1.00 89.25 267 ASP A C 1
ATOM 2062 O O . ASP A 1 267 ? 2.796 -9.958 9.133 1.00 89.25 267 ASP A O 1
ATOM 2066 N N . TYR A 1 268 ? 4.279 -8.800 7.913 1.00 96.12 268 TYR A N 1
ATOM 2067 C CA . TYR A 1 268 ? 3.286 -8.002 7.205 1.00 96.12 268 TYR A CA 1
ATOM 2068 C C . TYR A 1 268 ? 3.308 -8.263 5.704 1.00 96.12 268 TYR A C 1
ATOM 2070 O O . TYR A 1 268 ? 4.287 -8.741 5.136 1.00 96.12 268 TYR A O 1
ATOM 2078 N N . LYS A 1 269 ? 2.220 -7.897 5.036 1.00 96.25 269 LYS A N 1
ATOM 2079 C CA . LYS A 1 269 ? 2.114 -7.872 3.577 1.00 96.25 269 LYS A CA 1
ATOM 2080 C C . LYS A 1 269 ? 1.334 -6.648 3.122 1.00 96.25 269 LYS A C 1
ATOM 2082 O O . LYS A 1 269 ? 0.524 -6.106 3.876 1.00 96.25 269 LYS A O 1
ATOM 2087 N N . PHE A 1 270 ? 1.535 -6.249 1.870 1.00 97.62 270 PHE A N 1
ATOM 2088 C CA . PHE A 1 270 ? 0.696 -5.238 1.234 1.00 97.62 270 PHE A CA 1
ATOM 2089 C C . PHE A 1 270 ? -0.428 -5.876 0.431 1.00 97.62 270 PHE A C 1
ATOM 2091 O O . PHE A 1 270 ? -0.237 -6.883 -0.255 1.00 97.62 270 PHE A O 1
ATOM 2098 N N . VAL A 1 271 ? -1.589 -5.236 0.474 1.00 95.38 271 VAL A N 1
ATOM 2099 C CA . VAL A 1 271 ? -2.773 -5.618 -0.289 1.00 95.38 271 VAL A CA 1
ATOM 2100 C C . VAL A 1 271 ? -3.318 -4.385 -0.995 1.00 95.38 271 VAL A C 1
ATOM 2102 O O . VAL A 1 271 ? -3.402 -3.302 -0.415 1.00 95.38 271 VAL A O 1
ATOM 2105 N N . PHE A 1 272 ? -3.702 -4.543 -2.257 1.00 94.12 272 PHE A N 1
ATOM 2106 C CA . PHE A 1 272 ? -4.527 -3.565 -2.951 1.00 94.12 272 PHE A CA 1
ATOM 2107 C C . PHE A 1 272 ? -5.981 -4.001 -2.804 1.00 94.12 272 PHE A C 1
ATOM 2109 O O . PHE A 1 272 ? -6.383 -4.971 -3.435 1.00 94.12 272 PHE A O 1
ATOM 2116 N N . CYS A 1 273 ? -6.733 -3.345 -1.920 1.00 88.25 273 CYS A N 1
ATOM 2117 C CA . CYS A 1 273 ? -8.161 -3.593 -1.681 1.00 88.25 273 CYS A CA 1
ATOM 2118 C C . CYS A 1 273 ? -8.815 -2.314 -1.118 1.00 88.25 273 CYS A C 1
ATOM 2120 O O . CYS A 1 273 ? -9.203 -2.273 0.048 1.00 88.25 273 CYS A O 1
ATOM 2122 N N . PRO A 1 274 ? -8.845 -1.224 -1.900 1.00 87.19 274 PRO A N 1
ATOM 2123 C CA . PRO A 1 274 ? -9.172 0.100 -1.378 1.00 87.19 274 PRO A CA 1
ATOM 2124 C C . PRO A 1 274 ? -10.669 0.267 -1.063 1.00 87.19 274 PRO A C 1
ATOM 2126 O O . PRO A 1 274 ? -11.509 0.050 -1.921 1.00 87.19 274 PRO A O 1
ATOM 2129 N N . SER A 1 275 ? -11.037 0.737 0.126 1.00 85.69 275 SER A N 1
ATOM 2130 C CA . SER A 1 275 ? -12.434 1.046 0.508 1.00 85.69 275 SER A CA 1
ATOM 2131 C C . SER A 1 275 ? -12.870 2.488 0.247 1.00 85.69 275 SER A C 1
ATOM 2133 O O . SER A 1 275 ? -14.022 2.841 0.485 1.00 85.69 275 SER A O 1
ATOM 2135 N N . VAL A 1 276 ? -11.984 3.331 -0.285 1.00 83.38 276 VAL A N 1
ATOM 2136 C CA . VAL A 1 276 ? -12.267 4.759 -0.519 1.00 83.38 276 VAL A CA 1
ATOM 2137 C C . VAL A 1 276 ? -13.333 5.043 -1.592 1.00 83.38 276 VAL A C 1
ATOM 2139 O O . VAL A 1 276 ? -13.717 6.193 -1.784 1.00 83.38 276 VAL A O 1
ATOM 2142 N N . CYS A 1 277 ? -13.793 4.031 -2.333 1.00 80.62 277 CYS A N 1
ATOM 2143 C CA . CYS A 1 277 ? -14.853 4.156 -3.334 1.00 80.62 277 CYS A CA 1
ATOM 2144 C C . CYS A 1 277 ? -15.671 2.857 -3.429 1.00 80.62 277 CYS A C 1
ATOM 2146 O O . CYS A 1 277 ? -15.118 1.778 -3.645 1.00 80.62 277 CYS A O 1
ATOM 2148 N N . ASP A 1 278 ? -16.996 2.973 -3.338 1.00 71.75 278 ASP A N 1
ATOM 2149 C CA . ASP A 1 278 ? -17.939 1.860 -3.488 1.00 71.75 278 ASP A CA 1
ATOM 2150 C C . ASP A 1 278 ? -18.138 1.532 -4.979 1.00 71.75 278 ASP A C 1
ATOM 2152 O O . ASP A 1 278 ? -18.963 2.135 -5.663 1.00 71.75 278 ASP A O 1
ATOM 2156 N N . THR A 1 279 ? -17.323 0.621 -5.519 1.00 59.72 279 THR A N 1
ATOM 2157 C CA . THR A 1 279 ? -17.364 0.245 -6.949 1.00 59.72 279 THR A CA 1
ATOM 2158 C C . THR A 1 279 ? -18.091 -1.074 -7.225 1.00 59.72 279 THR A C 1
ATOM 2160 O O . THR A 1 279 ? -18.109 -1.525 -8.369 1.00 59.72 279 THR A O 1
ATOM 2163 N N . GLY A 1 280 ? -18.672 -1.737 -6.216 1.00 55.19 280 GLY A N 1
ATOM 2164 C CA . GLY A 1 280 ? -19.365 -3.032 -6.357 1.00 55.19 280 GLY A CA 1
ATOM 2165 C C . GLY A 1 280 ? -18.492 -4.217 -6.823 1.00 55.19 280 GLY A C 1
ATOM 2166 O O . GLY A 1 280 ? -18.906 -5.370 -6.705 1.00 55.19 280 GLY A O 1
ATOM 2167 N N . ARG A 1 281 ? -17.272 -3.966 -7.320 1.00 53.88 281 ARG A N 1
ATOM 2168 C CA . ARG A 1 281 ? -16.312 -4.955 -7.822 1.00 53.88 281 ARG A CA 1
ATOM 2169 C C . ARG A 1 281 ? -14.888 -4.535 -7.459 1.00 53.88 281 ARG A C 1
ATOM 2171 O O . ARG A 1 281 ? -14.122 -4.057 -8.291 1.00 53.88 281 ARG A O 1
ATOM 2178 N N . LEU A 1 282 ? -14.547 -4.706 -6.189 1.00 60.06 282 LEU A N 1
ATOM 2179 C CA . LEU A 1 282 ? -13.215 -4.407 -5.686 1.00 60.06 282 LEU A CA 1
ATOM 2180 C C . LEU A 1 282 ? -12.231 -5.508 -6.089 1.00 60.06 282 LEU A C 1
ATOM 2182 O O . LEU A 1 282 ? -12.368 -6.667 -5.700 1.00 60.06 282 LEU A O 1
ATOM 2186 N N . LEU A 1 283 ? -11.246 -5.128 -6.905 1.00 71.12 283 LEU A N 1
ATOM 2187 C CA . LEU A 1 283 ? -10.053 -5.922 -7.169 1.00 71.12 283 LEU A CA 1
ATOM 2188 C C . LEU A 1 283 ? -9.240 -5.955 -5.869 1.00 71.12 283 LEU A C 1
ATOM 2190 O O . LEU A 1 283 ? -8.521 -5.005 -5.581 1.00 71.12 283 LEU A O 1
ATOM 2194 N N . CYS A 1 284 ? -9.408 -7.009 -5.071 1.00 83.06 284 CYS A N 1
ATOM 2195 C CA . CYS A 1 284 ? -8.673 -7.201 -3.822 1.00 83.06 284 CYS A CA 1
ATOM 2196 C C . CYS A 1 284 ? -7.587 -8.257 -4.022 1.00 83.06 284 CYS A C 1
ATOM 2198 O O . CYS A 1 284 ? -7.908 -9.433 -4.137 1.00 83.06 284 CYS A O 1
ATOM 2200 N N . HIS A 1 285 ? -6.315 -7.874 -4.087 1.00 88.31 285 HIS A N 1
ATOM 2201 C CA . HIS A 1 285 ? -5.210 -8.817 -4.311 1.00 88.31 285 HIS A CA 1
ATOM 2202 C C . HIS A 1 285 ? -3.982 -8.474 -3.472 1.00 88.31 285 HIS A C 1
ATOM 2204 O O . HIS A 1 285 ? -3.741 -7.309 -3.147 1.00 88.31 285 HIS A O 1
ATOM 2210 N N . ASN A 1 286 ? -3.182 -9.498 -3.158 1.00 93.56 286 ASN A N 1
ATOM 2211 C CA . ASN A 1 286 ? -1.879 -9.294 -2.538 1.00 93.56 286 ASN A CA 1
ATOM 2212 C C . ASN A 1 286 ? -0.948 -8.564 -3.509 1.00 93.56 286 ASN A C 1
ATOM 2214 O O . ASN A 1 286 ? -1.046 -8.715 -4.729 1.00 93.56 286 ASN A O 1
ATOM 2218 N N . VAL A 1 287 ? -0.002 -7.818 -2.955 1.00 97.31 287 VAL A N 1
ATOM 2219 C CA . VAL A 1 287 ? 1.156 -7.322 -3.693 1.00 97.31 287 VAL A CA 1
ATOM 2220 C C . VAL A 1 287 ? 2.293 -8.320 -3.502 1.00 97.31 287 VAL A C 1
ATOM 2222 O O . VAL A 1 287 ? 2.656 -8.655 -2.375 1.00 97.31 287 VAL A O 1
ATOM 2225 N N . GLY A 1 288 ? 2.842 -8.813 -4.606 1.00 96.31 288 GLY A N 1
ATOM 2226 C CA . GLY A 1 288 ? 3.936 -9.778 -4.641 1.00 96.31 288 GLY A CA 1
ATOM 2227 C C . GLY A 1 288 ? 5.033 -9.378 -5.618 1.00 96.31 288 GLY A C 1
ATOM 2228 O O . GLY A 1 288 ? 5.003 -8.292 -6.196 1.00 96.31 288 GLY A O 1
ATOM 2229 N N . ILE A 1 289 ? 6.004 -10.273 -5.803 1.00 95.50 289 ILE A N 1
ATOM 2230 C CA . ILE A 1 289 ? 7.148 -10.061 -6.693 1.00 95.50 289 ILE A CA 1
ATOM 2231 C C . ILE A 1 289 ? 6.898 -10.699 -8.060 1.00 95.50 289 ILE A C 1
ATOM 2233 O O . ILE A 1 289 ? 6.634 -11.895 -8.167 1.00 95.50 289 ILE A O 1
ATOM 2237 N N . PHE A 1 290 ? 7.062 -9.905 -9.112 1.00 95.38 290 PHE A N 1
ATOM 2238 C CA . PHE A 1 290 ? 7.140 -10.337 -10.498 1.00 95.38 290 PHE A CA 1
ATOM 2239 C C . PHE A 1 290 ? 8.572 -10.146 -11.004 1.00 95.38 290 PHE A C 1
ATOM 2241 O O . PHE A 1 290 ? 9.085 -9.027 -11.059 1.00 95.38 290 PHE A O 1
ATOM 2248 N N . ARG A 1 291 ? 9.240 -11.249 -11.349 1.00 93.94 291 ARG A N 1
ATOM 2249 C CA . ARG A 1 291 ? 10.621 -11.229 -11.840 1.00 93.94 291 ARG A CA 1
ATOM 2250 C C . ARG A 1 291 ? 10.635 -11.093 -13.359 1.00 93.94 291 ARG A C 1
ATOM 2252 O O . ARG A 1 291 ? 10.078 -11.935 -14.052 1.00 93.94 291 ARG A O 1
ATOM 2259 N N . GLU A 1 292 ? 11.350 -10.091 -13.853 1.00 88.25 292 GLU A N 1
ATOM 2260 C CA . GLU A 1 292 ? 11.525 -9.834 -15.282 1.00 88.25 292 GLU A CA 1
ATOM 2261 C C . GLU A 1 292 ? 12.893 -9.197 -15.530 1.00 88.25 292 GLU A C 1
ATOM 2263 O O . GLU A 1 292 ? 13.238 -8.206 -14.889 1.00 88.25 292 GLU A O 1
ATOM 2268 N N . ASP A 1 293 ? 13.691 -9.785 -16.424 1.00 87.00 293 ASP A N 1
ATOM 2269 C CA . ASP A 1 293 ? 15.033 -9.302 -16.795 1.00 87.00 293 ASP A CA 1
ATOM 2270 C C . ASP A 1 293 ? 15.955 -9.012 -15.596 1.00 87.00 293 ASP A C 1
ATOM 2272 O O . ASP A 1 293 ? 16.738 -8.065 -15.578 1.00 87.00 293 ASP A O 1
ATOM 2276 N N . GLY A 1 294 ? 15.840 -9.826 -14.541 1.00 88.44 294 GLY A N 1
ATOM 2277 C CA . GLY A 1 294 ? 16.604 -9.657 -13.301 1.00 88.44 294 GLY A CA 1
ATOM 2278 C C . GLY A 1 294 ? 16.079 -8.566 -12.360 1.00 88.44 294 GLY A C 1
ATOM 2279 O O . GLY A 1 294 ? 16.587 -8.445 -11.247 1.00 88.44 294 GLY A O 1
ATOM 2280 N N . VAL A 1 295 ? 15.037 -7.829 -12.749 1.00 93.94 295 VAL A N 1
ATOM 2281 C CA . VAL A 1 295 ? 14.339 -6.846 -11.916 1.00 93.94 295 VAL A CA 1
ATOM 2282 C C . VAL A 1 295 ? 13.172 -7.520 -11.190 1.00 93.94 295 VAL A C 1
ATOM 2284 O O . VAL A 1 295 ? 12.415 -8.294 -11.777 1.00 93.94 295 VAL A O 1
ATOM 2287 N N . LEU A 1 296 ? 13.025 -7.238 -9.895 1.00 96.12 296 LEU A N 1
ATOM 2288 C CA . LEU A 1 296 ? 11.982 -7.796 -9.031 1.00 96.12 296 LEU A CA 1
ATOM 2289 C C . LEU A 1 296 ? 10.874 -6.761 -8.820 1.00 96.12 296 LEU A C 1
ATOM 2291 O O . LEU A 1 296 ? 10.892 -6.029 -7.837 1.00 96.12 296 LEU A O 1
ATOM 2295 N N . ARG A 1 297 ? 9.933 -6.650 -9.756 1.00 97.00 297 ARG A N 1
ATOM 2296 C CA . ARG A 1 297 ? 8.862 -5.640 -9.717 1.00 97.00 297 ARG A CA 1
ATOM 2297 C C . ARG A 1 297 ? 7.757 -6.026 -8.749 1.00 97.00 297 ARG A C 1
ATOM 2299 O O . ARG A 1 297 ? 7.417 -7.201 -8.643 1.00 97.00 297 ARG A O 1
ATOM 2306 N N . LEU A 1 298 ? 7.158 -5.045 -8.083 1.00 98.12 298 LEU A N 1
ATOM 2307 C CA . LEU A 1 298 ? 5.945 -5.275 -7.308 1.00 98.12 298 LEU A CA 1
ATOM 2308 C C . LEU A 1 298 ? 4.731 -5.313 -8.240 1.00 98.12 298 LEU A C 1
ATOM 2310 O O . LEU A 1 298 ? 4.557 -4.441 -9.090 1.00 98.12 298 LEU A O 1
ATOM 2314 N N . ALA A 1 299 ? 3.885 -6.324 -8.076 1.00 97.38 299 ALA A N 1
ATOM 2315 C CA . ALA A 1 299 ? 2.685 -6.520 -8.881 1.00 97.38 299 ALA A CA 1
ATOM 2316 C C . ALA A 1 299 ? 1.579 -7.203 -8.076 1.00 97.38 299 ALA A C 1
ATOM 2318 O O . ALA A 1 299 ? 1.851 -7.862 -7.071 1.00 97.38 299 ALA A O 1
ATOM 2319 N N . LEU A 1 300 ? 0.332 -7.100 -8.538 1.00 95.31 300 LEU A N 1
ATOM 2320 C CA . LEU A 1 300 ? -0.744 -7.913 -7.973 1.00 95.31 300 LEU A CA 1
ATOM 2321 C C . LEU A 1 300 ? -0.474 -9.398 -8.228 1.00 95.31 300 LEU A C 1
ATOM 2323 O O . LEU A 1 300 ? -0.101 -9.814 -9.333 1.00 95.31 300 LEU A O 1
ATOM 2327 N N . SER A 1 301 ? -0.641 -10.191 -7.178 1.00 89.62 301 SER A N 1
ATOM 2328 C CA . SER A 1 301 ? -0.249 -11.594 -7.124 1.00 89.62 301 SER A CA 1
ATOM 2329 C C . SER A 1 301 ? -1.146 -12.367 -6.163 1.00 89.62 301 SER A C 1
ATOM 2331 O O . SER A 1 301 ? -1.711 -11.800 -5.229 1.00 89.62 301 SER A O 1
ATOM 2333 N N . ASP A 1 302 ? -1.243 -13.677 -6.366 1.00 86.94 302 ASP A N 1
ATOM 2334 C CA . ASP A 1 302 ? -1.850 -14.579 -5.383 1.00 86.94 302 ASP A CA 1
ATOM 2335 C C . ASP A 1 302 ? -0.922 -14.743 -4.168 1.00 86.94 302 ASP A C 1
ATOM 2337 O O . ASP A 1 302 ? -1.376 -14.818 -3.028 1.00 86.94 302 ASP A O 1
ATOM 2341 N N . TYR A 1 303 ? 0.394 -14.696 -4.401 1.00 87.62 303 TYR A N 1
ATOM 2342 C CA . TYR A 1 303 ? 1.423 -14.805 -3.369 1.00 87.62 303 TYR A CA 1
ATOM 2343 C C . TYR A 1 303 ? 1.949 -13.425 -2.957 1.00 87.62 303 TYR A C 1
ATOM 2345 O O . TYR A 1 303 ? 2.43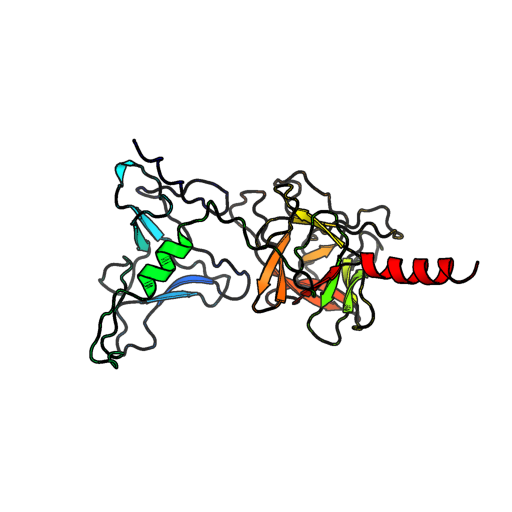3 -12.694 -3.832 1.00 87.62 303 TYR A O 1
ATOM 2353 N N . PRO A 1 304 ? 1.887 -13.068 -1.662 1.00 94.06 304 PRO A N 1
ATOM 2354 C CA . PRO A 1 304 ? 2.403 -11.799 -1.173 1.00 94.06 304 PRO A CA 1
ATOM 2355 C C . PRO A 1 304 ? 3.932 -11.784 -1.112 1.00 94.06 304 PRO A C 1
ATOM 2357 O O . PRO A 1 304 ? 4.584 -12.821 -0.979 1.00 94.06 304 PRO A O 1
ATOM 2360 N N . VAL A 1 305 ? 4.500 -10.581 -1.130 1.00 93.38 305 VAL A N 1
ATOM 2361 C CA . VAL A 1 305 ? 5.820 -10.344 -0.544 1.00 93.38 305 VAL A CA 1
ATOM 2362 C C . VAL A 1 305 ? 5.637 -10.075 0.949 1.00 93.38 305 VAL A C 1
ATOM 2364 O O . VAL A 1 305 ? 4.956 -9.122 1.327 1.00 93.38 305 VAL A O 1
ATOM 2367 N N . TRP A 1 306 ? 6.216 -10.929 1.795 1.00 93.75 306 TRP A N 1
ATOM 2368 C CA . TRP A 1 306 ? 6.260 -10.682 3.236 1.00 93.75 306 TRP A CA 1
ATOM 2369 C C . TRP A 1 306 ? 7.340 -9.659 3.553 1.00 93.75 306 TRP A C 1
ATOM 2371 O O . TRP A 1 306 ? 8.478 -9.766 3.076 1.00 93.75 306 TRP A O 1
ATOM 2381 N N . VAL A 1 307 ? 6.966 -8.668 4.350 1.00 96.50 307 VAL A N 1
ATOM 2382 C CA . VAL A 1 307 ? 7.792 -7.516 4.675 1.00 96.50 307 VAL A CA 1
ATOM 2383 C C . VAL A 1 307 ? 7.804 -7.238 6.170 1.00 96.50 307 VAL A C 1
ATOM 2385 O O . VAL A 1 307 ? 6.849 -7.512 6.895 1.00 96.50 307 VAL A O 1
ATOM 2388 N N . MET A 1 308 ? 8.894 -6.617 6.595 1.00 95.81 308 MET A N 1
ATOM 2389 C CA . MET A 1 308 ? 9.060 -6.008 7.906 1.00 95.81 308 MET A CA 1
ATOM 2390 C C . MET A 1 308 ? 9.512 -4.557 7.736 1.00 95.81 308 MET A C 1
ATOM 2392 O O . MET A 1 308 ? 10.038 -4.170 6.689 1.00 95.81 308 MET A O 1
ATOM 2396 N N . PHE A 1 309 ? 9.323 -3.750 8.772 1.00 97.25 309 PHE A N 1
ATOM 2397 C CA . PHE A 1 309 ? 9.616 -2.321 8.727 1.00 97.25 309 PHE A CA 1
ATOM 2398 C C . PHE A 1 309 ? 10.778 -1.992 9.651 1.00 97.25 309 PHE A C 1
ATOM 2400 O O . PHE A 1 309 ? 10.787 -2.403 10.806 1.00 97.25 309 PHE A O 1
ATOM 2407 N N . ARG A 1 310 ? 11.751 -1.223 9.165 1.00 95.06 310 ARG A N 1
ATOM 2408 C CA . ARG A 1 310 ? 12.842 -0.682 9.984 1.00 95.06 310 ARG A CA 1
ATOM 2409 C C . ARG A 1 310 ? 12.822 0.832 9.889 1.00 95.06 310 ARG A C 1
ATOM 2411 O O . ARG A 1 310 ? 12.839 1.370 8.789 1.00 95.06 310 ARG A O 1
ATOM 2418 N N . LYS A 1 311 ? 12.799 1.531 11.021 1.00 95.31 311 LYS A N 1
ATOM 2419 C CA . LYS A 1 311 ? 12.856 2.997 11.052 1.00 95.31 311 LYS A CA 1
ATOM 2420 C C . LYS A 1 311 ? 14.146 3.489 10.382 1.00 95.31 311 LYS A C 1
ATOM 2422 O O . LYS A 1 311 ? 15.233 3.079 10.768 1.00 95.31 311 LYS A O 1
ATOM 2427 N N . ALA A 1 312 ? 14.033 4.364 9.383 1.00 87.75 312 ALA A N 1
ATOM 2428 C CA . ALA A 1 312 ? 15.170 4.804 8.564 1.00 87.75 312 ALA A CA 1
ATOM 2429 C C . ALA A 1 312 ? 16.025 5.898 9.238 1.00 87.75 312 ALA A C 1
ATOM 2431 O O . ALA A 1 312 ? 17.162 6.141 8.848 1.00 87.75 312 ALA A O 1
ATOM 2432 N N . ALA A 1 313 ? 15.487 6.581 10.256 1.00 66.81 313 ALA A N 1
ATOM 2433 C CA . ALA A 1 313 ? 16.142 7.711 10.924 1.00 66.81 313 ALA A CA 1
ATOM 2434 C C . ALA A 1 313 ? 17.356 7.330 11.798 1.00 66.81 313 ALA A C 1
ATOM 2436 O O . ALA A 1 313 ? 18.000 8.217 12.351 1.00 66.81 313 ALA A O 1
ATOM 2437 N N . GLU A 1 314 ? 17.692 6.046 11.917 1.00 54.34 314 GLU A N 1
ATOM 2438 C CA . GLU A 1 314 ? 18.823 5.592 12.739 1.00 54.34 314 GLU A CA 1
ATOM 2439 C C . GLU A 1 314 ? 20.172 5.628 12.017 1.00 54.34 314 GLU A C 1
ATOM 2441 O O . GLU A 1 314 ? 21.210 5.646 12.677 1.00 54.34 314 GLU A O 1
ATOM 2446 N N . ASP A 1 315 ? 20.185 5.797 10.693 1.00 48.25 315 ASP A N 1
ATOM 2447 C CA . ASP A 1 315 ? 21.434 5.924 9.931 1.00 48.25 315 ASP A CA 1
ATOM 2448 C C . ASP A 1 315 ? 22.036 7.344 9.986 1.00 48.25 315 ASP A C 1
ATOM 2450 O O . ASP A 1 315 ? 23.213 7.543 9.684 1.00 48.25 315 ASP A O 1
ATOM 2454 N N . PHE A 1 316 ? 21.278 8.349 10.445 1.00 43.09 316 PHE A N 1
ATOM 2455 C CA . PHE A 1 316 ? 21.794 9.716 10.628 1.00 43.09 316 PHE A CA 1
ATOM 2456 C C . PHE A 1 316 ? 22.440 9.959 11.999 1.00 43.09 316 PHE A C 1
ATOM 2458 O O . PHE A 1 316 ? 23.211 10.913 12.147 1.00 43.09 316 PHE A O 1
ATOM 2465 N N . GLN A 1 317 ? 22.178 9.113 13.000 1.00 39.84 317 GLN A N 1
ATOM 2466 C CA . GLN A 1 317 ? 22.826 9.235 14.311 1.00 39.84 317 GLN A CA 1
ATOM 2467 C C . GLN A 1 317 ? 24.302 8.802 14.257 1.00 39.84 317 GLN A C 1
ATOM 2469 O O . GLN A 1 317 ? 25.133 9.362 14.971 1.00 39.84 317 GLN A O 1
ATOM 2474 N N . PHE A 1 318 ? 24.654 7.860 13.374 1.00 40.81 318 PHE A N 1
ATOM 2475 C CA . PHE A 1 318 ? 26.034 7.382 13.248 1.00 40.81 318 PHE A CA 1
ATOM 2476 C C . PHE A 1 318 ? 26.958 8.415 12.581 1.00 40.81 318 PHE A C 1
ATOM 2478 O O . PHE A 1 318 ? 28.133 8.502 12.923 1.00 40.81 318 PHE A O 1
ATOM 2485 N N . ILE A 1 319 ? 26.427 9.257 11.685 1.00 45.44 319 ILE A N 1
ATOM 2486 C CA . ILE A 1 319 ? 27.214 10.304 11.012 1.00 45.44 319 ILE A CA 1
ATOM 2487 C C . ILE A 1 319 ? 27.424 11.528 11.921 1.00 45.44 319 ILE A C 1
ATOM 2489 O O . ILE A 1 319 ? 28.487 12.144 11.871 1.00 45.44 319 ILE A O 1
ATOM 2493 N N . LYS A 1 320 ? 26.474 11.856 12.810 1.00 40.38 320 LYS A N 1
ATOM 2494 C CA . LYS A 1 320 ? 26.663 12.951 13.782 1.00 40.38 320 LYS A CA 1
ATOM 2495 C C . LYS A 1 320 ? 27.699 12.619 14.860 1.00 40.38 320 LYS A C 1
ATOM 2497 O O . LYS A 1 320 ? 28.544 13.454 15.158 1.00 40.38 320 LYS A O 1
ATOM 2502 N N . ASN A 1 321 ? 27.723 11.382 15.357 1.00 42.28 321 ASN A N 1
ATOM 2503 C CA . ASN A 1 321 ? 28.657 10.992 16.421 1.00 42.28 321 ASN A CA 1
ATOM 2504 C C . ASN A 1 321 ? 30.130 10.902 15.968 1.00 42.28 321 ASN A C 1
ATOM 2506 O O . ASN A 1 321 ? 31.020 10.895 16.811 1.00 42.28 321 ASN A O 1
ATOM 2510 N N . VAL A 1 322 ? 30.409 10.859 14.658 1.00 48.91 322 VAL A N 1
ATOM 2511 C CA . VAL A 1 322 ? 31.784 10.936 14.118 1.00 48.91 322 VAL A CA 1
ATOM 2512 C C . VAL A 1 322 ? 32.235 12.390 13.912 1.00 48.91 322 VAL A C 1
ATOM 2514 O O . VAL A 1 322 ? 33.429 12.675 13.989 1.00 48.91 322 VAL A O 1
ATOM 2517 N N . ALA A 1 323 ? 31.304 13.325 13.692 1.00 51.16 323 ALA A N 1
ATOM 2518 C CA . ALA A 1 323 ? 31.623 14.745 13.538 1.00 51.16 323 ALA A CA 1
ATOM 2519 C C . ALA A 1 323 ? 31.939 15.433 14.882 1.00 51.16 323 ALA A C 1
ATOM 2521 O O . ALA A 1 323 ? 32.807 16.300 14.925 1.00 51.16 323 ALA A O 1
ATOM 2522 N N . ASP A 1 324 ? 31.318 14.990 15.981 1.00 51.88 324 ASP A N 1
ATOM 2523 C CA . ASP A 1 324 ? 31.477 15.597 17.315 1.00 51.88 324 ASP A CA 1
ATOM 2524 C C . ASP A 1 324 ? 32.628 14.987 18.156 1.00 51.88 324 ASP A C 1
ATOM 2526 O O . ASP A 1 324 ? 32.763 15.277 19.344 1.00 51.88 324 ASP A O 1
ATOM 2530 N N . HIS A 1 325 ? 33.471 14.124 17.574 1.00 52.34 325 HIS A N 1
ATOM 2531 C CA . HIS A 1 325 ? 34.682 13.569 18.217 1.00 52.34 325 HIS A CA 1
ATOM 2532 C C . HIS A 1 325 ? 35.994 13.977 17.525 1.00 52.34 325 HIS A C 1
ATOM 2534 O O . HIS A 1 325 ? 37.053 13.453 17.862 1.00 52.34 325 HIS A O 1
ATOM 2540 N N . ASN A 1 326 ? 35.934 14.927 16.587 1.00 45.62 326 ASN A N 1
ATOM 2541 C CA . ASN A 1 326 ? 37.100 15.486 15.893 1.00 45.62 326 ASN A CA 1
ATOM 2542 C C . ASN A 1 326 ? 37.181 17.026 15.984 1.00 45.62 326 ASN A C 1
ATOM 2544 O O . ASN A 1 326 ? 37.687 17.671 15.064 1.00 45.62 326 ASN A O 1
ATOM 2548 N N . ILE A 1 327 ? 36.718 17.615 17.093 1.00 44.59 327 ILE A N 1
ATOM 2549 C CA . ILE A 1 327 ? 37.036 19.002 17.479 1.00 44.59 327 ILE A CA 1
ATOM 2550 C C . ILE A 1 327 ? 37.653 18.998 18.873 1.00 44.59 327 ILE A C 1
ATOM 2552 O O . ILE A 1 327 ? 37.047 18.371 19.770 1.00 44.59 327 ILE A O 1
#

Nearest PDB structures (foldseek):
  5yh4-assembly1_A  TM=9.615E-01  e=2.108E-21  Vitis vinifera
  8we5-assembly1_B  TM=9.428E-01  e=5.833E-19  Durio zibethinus
  8wio-assembly1_B  TM=9.383E-01  e=3.227E-19  Durio zibethinus
  3zc8-assembly1_A  TM=9.322E-01  e=1.463E-16  Murraya koenigii
  5xoz-assembly1_A  TM=8.130E-01  e=1.802E-09  Cicer arietinum

Foldseek 3Di:
DDDDDFAFDADLLRHFQFADDPRWDWDADPDPQAWDTWAWFQDPVDPDRDDTDTDIHGDNPPNHFIKGKAWPDCVVRTHGPPGDIWIFTPDDDPDPDGRIDDDDDDPVVPDDDDDDPPPPPVVVVVVVVPDDPDDAAFAAFPVRHGAFAPFWKQKAFPDPQWDTKAWFQDPDPVDRPDTFIFIDRHNVHSYAIKGKQFQVRDGTAHFPTWIWIFGPDDDPDPAGRIWFWAPQDPVVRWIFTTGRADGYPQEPVRLRRIWGWHDDPPFIFIWSFGSSYDPVDTPIFTWDFDDDPNITTTTGDSDTRTIHIGRPVPVVVVVVVVVVVPD

Radius of gyration: 24.24 Å; Cα contacts (8 Å, |Δi|>4): 659; chains: 1; bounding box: 75×59×64 Å

Mean predicted aligned error: 15.89 Å

Secondary structure (DSSP, 8-state):
-PPPPPPBPB-TTS-B-B-STT--BPPPPSSTTS---EEEEE-SSSSSS-SEEEEE-SSTT-----EEEEES-GGG-B-BTT--EEEEE-S--SSSS--B------GGG-----S----HHHHHHHHHSS-SS--PPBPB-TTSPBPBTT--EEEEESSSS--BEEEEE-S-SS---SEEEEE-SSTT----EEEEEETT--SB-BTT--EEEEE----S-SS-EE-EEEEEETTTTEEEEES---SS--SGGGGGG-BEEEEETTEEEEEE---SS--SS---EEEEEEEETTEEEEEEESSPPEEEEEEGGGHHHHHHHHHTT--